Protein AF-0000000066290289 (afdb_homodimer)

Radius of gyration: 21.4 Å; Cα contacts (8 Å, |Δi|>4): 644; chains: 2; bounding box: 48×58×49 Å

Foldseek 3Di:
DFEEEEEEAEFQQLPSVLLVVLCVVVVAAEAELLVVLQVQLCVPPVDDALVSSLVSLVVCCVPPNLQVSLVVRCVVCPPDHAYHYYYDDQAVSNVVSVVVVGHYFYEYGDDDLVNSLVSLCVVPDGRGDPDSVVSVVSRVSSVVSHSVVSRVRGPHYAYDPDDSVRSSVRSNVVSVVRRVVRVVVVVVD/DFEEEEEEAEFQQLPSVLLVVLCVVVVAAEAELLVVLVVQLCVPPVDDALVSSLVSLVVCCVPPNLQVSLVVSCVVCPPDHAYHYYYDDQAVSNVVSVVVVGHYFYEYGDDDLVNSLVSLCVVPDGRGDPDSVVSVVSRVSSVVSHSVVSRVRGPHYAYDPDDSVRSNVRSNVVSVVRRVVRVVVVVVD

Nearest PDB structures (foldseek):
  5ycc-assembly2_B  TM=7.488E-01  e=2.127E-08  Notothenia coriiceps
  5ycf-assembly1_B  TM=7.457E-01  e=5.910E-08  Xiphophorus maculatus
  6zjb-assembly3_C  TM=6.757E-01  e=1.489E-05  Homo sapiens
  4np6-assembly2_C  TM=6.374E-01  e=1.220E-04  Vibrio cholerae O1 biovar El Tor str. N16961
  3ndp-assembly2_B  TM=6.434E-01  e=2.616E-03  Homo sapiens

InterPro domains:
  IPR022970 Nucleoside triphosphate hydrolase-related [MF_01111] (5-179)
  IPR027417 P-loop containing nucleoside triphosphate hydrolase [G3DSA:3.40.50.300] (5-180)
  IPR027417 P-loop containing nucleoside triphosphate hydrolase [SSF52540] (4-180)

Organism: Staphylothermus marinus (strain ATCC 43588 / DSM 3639 / JCM 9404 / F1) (NCBI:txid399550)

pLDDT: mean 95.19, std 5.93, range [57.34, 98.94]

Structure (mmCIF, N/CA/C/O backbone):
data_AF-0000000066290289-model_v1
#
loop_
_entity.id
_entity.type
_entity.pdbx_description
1 polymer 'UPF0200 protein Smar_1234'
#
loop_
_atom_site.group_PDB
_atom_site.id
_atom_site.type_symbol
_atom_site.label_atom_id
_atom_site.label_alt_id
_atom_site.label_comp_id
_atom_site.label_asym_id
_atom_site.label_entity_id
_atom_site.label_seq_id
_atom_site.pdbx_PDB_ins_code
_atom_site.Cartn_x
_atom_site.Cartn_y
_atom_site.Cartn_z
_atom_site.occupancy
_atom_site.B_iso_or_equiv
_atom_site.auth_seq_id
_atom_site.auth_comp_id
_atom_site.auth_asym_id
_atom_site.auth_atom_id
_atom_site.pdbx_PDB_model_num
ATOM 1 N N . MET A 1 1 ? -12.719 -29.75 -5.223 1 77.75 1 MET A N 1
ATOM 2 C CA . MET A 1 1 ? -12.516 -28.469 -4.523 1 77.75 1 MET A CA 1
ATOM 3 C C . MET A 1 1 ? -12.305 -27.344 -5.516 1 77.75 1 MET A C 1
ATOM 5 O O . MET A 1 1 ? -11.617 -27.516 -6.527 1 77.75 1 MET A O 1
ATOM 9 N N . LYS A 1 2 ? -12.93 -26.266 -5.32 1 89.44 2 LYS A N 1
ATOM 10 C CA . LYS A 1 2 ? -12.812 -25.125 -6.223 1 89.44 2 LYS A CA 1
ATOM 11 C C . LYS A 1 2 ? -11.461 -24.438 -6.059 1 89.44 2 LYS A C 1
ATOM 13 O O . LYS A 1 2 ? -10.898 -24.422 -4.961 1 89.44 2 LYS A O 1
ATOM 18 N N . LEU A 1 3 ? -10.953 -23.953 -7.117 1 96.06 3 LEU A N 1
ATOM 19 C CA . LEU A 1 3 ? -9.664 -23.266 -7.098 1 96.06 3 LEU A CA 1
ATOM 20 C C . LEU A 1 3 ? -9.789 -21.922 -6.391 1 96.06 3 LEU A C 1
ATOM 22 O O . LEU A 1 3 ? -10.727 -21.156 -6.645 1 96.06 3 LEU A O 1
ATOM 26 N N . PHE A 1 4 ? -8.852 -21.703 -5.438 1 97.94 4 PHE A N 1
ATOM 27 C CA . PHE A 1 4 ? -8.734 -20.453 -4.715 1 97.94 4 PHE A CA 1
ATOM 28 C C . PHE A 1 4 ? -7.305 -19.922 -4.777 1 97.94 4 PHE A C 1
ATOM 30 O O . PHE A 1 4 ? -6.367 -20.609 -4.371 1 97.94 4 PHE A O 1
ATOM 37 N N . ILE A 1 5 ? -7.16 -18.719 -5.273 1 98.56 5 ILE A N 1
ATOM 38 C CA . ILE A 1 5 ? -5.82 -18.203 -5.527 1 98.56 5 ILE A CA 1
ATOM 39 C C . ILE A 1 5 ? -5.496 -17.094 -4.535 1 98.56 5 ILE A C 1
ATOM 41 O O . ILE A 1 5 ? -6.238 -16.109 -4.418 1 98.56 5 ILE A O 1
ATOM 45 N N . VAL A 1 6 ? -4.406 -17.25 -3.832 1 98.88 6 VAL A N 1
ATOM 46 C CA . VAL A 1 6 ? -3.852 -16.188 -3 1 98.88 6 VAL A CA 1
ATOM 47 C C . VAL A 1 6 ? -2.736 -15.461 -3.754 1 98.88 6 VAL A C 1
ATOM 49 O O . VAL A 1 6 ? -1.667 -16.031 -3.984 1 98.88 6 VAL A O 1
ATOM 52 N N . LEU A 1 7 ? -3 -14.258 -4.121 1 98.94 7 LEU A N 1
ATOM 53 C CA . LEU A 1 7 ? -2.002 -13.43 -4.793 1 98.94 7 LEU A CA 1
ATOM 54 C C . LEU A 1 7 ? -1.138 -12.688 -3.779 1 98.94 7 LEU A C 1
ATOM 56 O O . LEU A 1 7 ? -1.652 -11.914 -2.967 1 98.94 7 LEU A O 1
ATOM 60 N N . VAL A 1 8 ? 0.144 -12.906 -3.855 1 98.88 8 VAL A N 1
ATOM 61 C CA . VAL A 1 8 ? 1.059 -12.273 -2.91 1 98.88 8 VAL A CA 1
ATOM 62 C C . VAL A 1 8 ? 1.689 -11.039 -3.551 1 98.88 8 VAL A C 1
ATOM 64 O O . VAL A 1 8 ? 2.188 -11.102 -4.676 1 98.88 8 VAL A O 1
ATOM 67 N N . ALA A 1 9 ? 1.605 -9.938 -2.883 1 98.81 9 ALA A N 1
ATOM 68 C CA . ALA A 1 9 ? 2.178 -8.672 -3.342 1 98.81 9 ALA A CA 1
ATOM 69 C C . ALA A 1 9 ? 3.066 -8.055 -2.268 1 98.81 9 ALA A C 1
ATOM 71 O O . ALA A 1 9 ? 2.809 -8.211 -1.072 1 98.81 9 ALA A O 1
ATOM 72 N N . GLY A 1 10 ? 4.039 -7.355 -2.625 1 98.75 10 GLY A N 1
ATOM 73 C CA . GLY A 1 10 ? 4.984 -6.656 -1.771 1 98.75 10 GLY A CA 1
ATOM 74 C C . GLY A 1 10 ? 6.184 -6.113 -2.527 1 98.75 10 GLY A C 1
ATOM 75 O O . GLY A 1 10 ? 6.633 -6.719 -3.504 1 98.75 10 GLY A O 1
ATOM 76 N N . MET A 1 11 ? 6.645 -5.023 -2.049 1 98.38 11 MET A N 1
ATOM 77 C CA . MET A 1 11 ? 7.824 -4.43 -2.672 1 98.38 11 MET A CA 1
ATOM 78 C C . MET A 1 11 ? 9.039 -5.336 -2.512 1 98.38 11 MET A C 1
ATOM 80 O O . MET A 1 11 ? 9.086 -6.172 -1.605 1 98.38 11 MET A O 1
ATOM 84 N N . PRO A 1 12 ? 10.047 -5.227 -3.414 1 95.19 12 PRO A N 1
ATOM 85 C CA . PRO A 1 12 ? 11.258 -6.027 -3.254 1 95.19 12 PRO A CA 1
ATOM 86 C C . PRO A 1 12 ? 11.891 -5.867 -1.872 1 95.19 12 PRO A C 1
ATOM 88 O O . PRO A 1 12 ? 12.086 -4.742 -1.404 1 95.19 12 PRO A O 1
ATOM 91 N N . GLY A 1 13 ? 12.172 -6.934 -1.237 1 96.06 13 GLY A N 1
ATOM 92 C CA . GLY A 1 13 ? 12.789 -6.902 0.077 1 96.06 13 GLY A CA 1
ATOM 93 C C . GLY A 1 13 ? 11.781 -6.91 1.213 1 96.06 13 GLY A C 1
ATOM 94 O O . GLY A 1 13 ? 12.164 -6.922 2.385 1 96.06 13 GLY A O 1
ATOM 95 N N . ALA A 1 14 ? 10.461 -6.961 0.902 1 98 14 ALA A N 1
ATOM 96 C CA . ALA A 1 14 ? 9.414 -6.859 1.923 1 98 14 ALA A CA 1
ATOM 97 C C . ALA A 1 14 ? 9.25 -8.18 2.672 1 98 14 ALA A C 1
ATOM 99 O O . ALA A 1 14 ? 8.664 -8.211 3.756 1 98 14 ALA A O 1
ATOM 100 N N . GLY A 1 15 ? 9.711 -9.312 2.119 1 96.94 15 GLY A N 1
ATOM 101 C CA . GLY A 1 15 ? 9.617 -10.594 2.795 1 96.94 15 GLY A CA 1
ATOM 102 C C . GLY A 1 15 ? 8.539 -11.5 2.221 1 96.94 15 GLY A C 1
ATOM 103 O O . GLY A 1 15 ? 7.934 -12.289 2.945 1 96.94 15 GLY A O 1
ATOM 104 N N . LYS A 1 16 ? 8.242 -11.359 0.942 1 96.81 16 LYS A N 1
ATOM 105 C CA . LYS A 1 16 ? 7.262 -12.227 0.289 1 96.81 16 LYS A CA 1
ATOM 106 C C . LYS A 1 16 ? 7.648 -13.695 0.428 1 96.81 16 LYS A C 1
ATOM 108 O O . LYS A 1 16 ? 6.777 -14.57 0.499 1 96.81 16 LYS A O 1
ATOM 113 N N . SER A 1 17 ? 8.938 -13.945 0.446 1 95.12 17 SER A N 1
ATOM 114 C CA . SER A 1 17 ? 9.43 -15.312 0.545 1 95.12 17 SER A CA 1
ATOM 115 C C . SER A 1 17 ? 8.938 -15.992 1.817 1 95.12 17 SER A C 1
ATOM 117 O O . SER A 1 17 ? 8.836 -17.219 1.874 1 95.12 17 SER A O 1
ATOM 119 N N . ILE A 1 18 ? 8.648 -15.234 2.83 1 97.69 18 ILE A N 1
ATOM 120 C CA . ILE A 1 18 ? 8.125 -15.781 4.074 1 97.69 18 ILE A CA 1
ATOM 121 C C . ILE A 1 18 ? 6.75 -16.391 3.83 1 97.69 18 ILE A C 1
ATOM 123 O O . ILE A 1 18 ? 6.418 -17.438 4.398 1 97.69 18 ILE A O 1
ATOM 127 N N . VAL A 1 19 ? 5.941 -15.727 2.988 1 98.44 19 VAL A N 1
ATOM 128 C CA . VAL A 1 19 ? 4.625 -16.234 2.639 1 98.44 19 VAL A CA 1
ATOM 129 C C . VAL A 1 19 ? 4.77 -17.547 1.866 1 98.44 19 VAL A C 1
ATOM 131 O O . VAL A 1 19 ? 4.047 -18.516 2.129 1 98.44 19 VAL A O 1
ATOM 134 N N . SER A 1 20 ? 5.684 -17.562 0.946 1 97.94 20 SER A N 1
ATOM 135 C CA . SER A 1 20 ? 5.93 -18.781 0.174 1 97.94 20 SER A CA 1
ATOM 136 C C . SER A 1 20 ? 6.34 -19.938 1.079 1 97.94 20 SER A C 1
ATOM 138 O O . SER A 1 20 ? 5.898 -21.078 0.886 1 97.94 20 SER A O 1
ATOM 140 N N . LYS A 1 21 ? 7.203 -19.656 1.999 1 98.19 21 LYS A N 1
ATOM 141 C CA . LYS A 1 21 ? 7.629 -20.688 2.943 1 98.19 21 LYS A CA 1
ATOM 142 C C . LYS A 1 21 ? 6.445 -21.219 3.746 1 98.19 21 LYS A C 1
ATOM 144 O O . LYS A 1 21 ? 6.281 -22.422 3.893 1 98.19 21 LYS A O 1
ATOM 149 N N . ALA A 1 22 ? 5.637 -20.328 4.312 1 98.75 22 ALA A N 1
ATOM 150 C CA . ALA A 1 22 ? 4.445 -20.719 5.059 1 98.75 22 ALA A CA 1
ATOM 151 C C . ALA A 1 22 ? 3.523 -21.578 4.199 1 98.75 22 ALA A C 1
ATOM 153 O O . ALA A 1 22 ? 2.979 -22.578 4.68 1 98.75 22 ALA A O 1
ATOM 154 N N . ALA A 1 23 ? 3.375 -21.156 2.949 1 98.75 23 ALA A N 1
ATOM 155 C CA . ALA A 1 23 ? 2.535 -21.906 2.016 1 98.75 23 ALA A CA 1
ATOM 156 C C . ALA A 1 23 ? 3.059 -23.328 1.822 1 98.75 23 ALA A C 1
ATOM 158 O O . ALA A 1 23 ? 2.295 -24.297 1.907 1 98.75 23 ALA A O 1
ATOM 159 N N . ARG A 1 24 ? 4.336 -23.422 1.627 1 98.44 24 ARG A N 1
ATOM 160 C CA . ARG A 1 24 ? 4.949 -24.719 1.41 1 98.44 24 ARG A CA 1
ATOM 161 C C . ARG A 1 24 ? 4.812 -25.594 2.648 1 98.44 24 ARG A C 1
ATOM 163 O O . ARG A 1 24 ? 4.551 -26.797 2.539 1 98.44 24 ARG A O 1
ATOM 170 N N . ASP A 1 25 ? 5.004 -25.016 3.791 1 98.38 25 ASP A N 1
ATOM 171 C CA . ASP A 1 25 ? 4.887 -25.75 5.043 1 98.38 25 ASP A CA 1
ATOM 172 C C . ASP A 1 25 ? 3.467 -26.266 5.25 1 98.38 25 ASP A C 1
ATOM 174 O O . ASP A 1 25 ? 3.258 -27.281 5.926 1 98.38 25 ASP A O 1
ATOM 178 N N . LEU A 1 26 ? 2.467 -25.641 4.664 1 98.06 26 LEU A N 1
ATOM 179 C CA . LEU A 1 26 ? 1.069 -26.047 4.73 1 98.06 26 LEU A CA 1
ATOM 180 C C . LEU A 1 26 ? 0.73 -27.016 3.598 1 98.06 26 LEU A C 1
ATOM 182 O O . LEU A 1 26 ? -0.412 -27.469 3.48 1 98.06 26 LEU A O 1
ATOM 186 N N . GLY A 1 27 ? 1.738 -27.203 2.709 1 97.88 27 GLY A N 1
ATOM 187 C CA . GLY A 1 27 ? 1.547 -28.109 1.59 1 97.88 27 GLY A CA 1
ATOM 188 C C . GLY A 1 27 ? 0.862 -27.469 0.404 1 97.88 27 GLY A C 1
ATOM 189 O O . GLY A 1 27 ? 0.329 -28.156 -0.468 1 97.88 27 GLY A O 1
ATOM 190 N N . LEU A 1 28 ? 0.776 -26.156 0.382 1 98.19 28 LEU A N 1
ATOM 191 C CA . LEU A 1 28 ? 0.12 -25.438 -0.713 1 98.19 28 LEU A CA 1
ATOM 192 C C . LEU A 1 28 ? 1.075 -25.25 -1.886 1 98.19 28 LEU A C 1
ATOM 194 O O . LEU A 1 28 ? 2.246 -24.922 -1.69 1 98.19 28 LEU A O 1
ATOM 198 N N . PRO A 1 29 ? 0.634 -25.469 -3.1 1 98 29 PRO A N 1
ATOM 199 C CA . PRO A 1 29 ? 1.471 -25.141 -4.258 1 98 29 PRO A CA 1
ATOM 200 C C . PRO A 1 29 ? 1.775 -23.641 -4.363 1 98 29 PRO A C 1
ATOM 202 O O . PRO A 1 29 ? 0.909 -22.812 -4.078 1 98 29 PRO A O 1
ATOM 205 N N . VAL A 1 30 ? 3.023 -23.359 -4.742 1 98.44 30 VAL A N 1
ATOM 206 C CA . VAL A 1 30 ? 3.445 -21.969 -4.922 1 98.44 30 VAL A CA 1
ATOM 207 C C . VAL A 1 30 ? 3.947 -21.766 -6.352 1 98.44 30 VAL A C 1
ATOM 209 O O . VAL A 1 30 ? 4.805 -22.516 -6.828 1 98.44 30 VAL A O 1
ATOM 212 N N . TYR A 1 31 ? 3.404 -20.797 -7.02 1 98.19 31 TYR A N 1
ATOM 213 C CA . TYR A 1 31 ? 3.828 -20.391 -8.359 1 98.19 31 TYR A CA 1
ATOM 214 C C . TYR A 1 31 ? 4.426 -18.984 -8.336 1 98.19 31 TYR A C 1
ATOM 216 O O . TYR A 1 31 ? 3.93 -18.109 -7.637 1 98.19 31 TYR A O 1
ATOM 224 N N . ASN A 1 32 ? 5.465 -18.812 -9.047 1 97.5 32 ASN A N 1
ATOM 225 C CA . ASN A 1 32 ? 6.156 -17.531 -9.094 1 97.5 32 ASN A CA 1
ATOM 226 C C . ASN A 1 32 ? 6.02 -16.875 -10.461 1 97.5 32 ASN A C 1
ATOM 228 O O . ASN A 1 32 ? 6.477 -17.422 -11.469 1 97.5 32 ASN A O 1
ATOM 232 N N . MET A 1 33 ? 5.512 -15.703 -10.43 1 97.75 33 MET A N 1
ATOM 233 C CA . MET A 1 33 ? 5.32 -15 -11.695 1 97.75 33 MET A CA 1
ATOM 234 C C . MET A 1 33 ? 6.66 -14.578 -12.289 1 97.75 33 MET A C 1
ATOM 236 O O . MET A 1 33 ? 6.777 -14.414 -13.508 1 97.75 33 MET A O 1
ATOM 240 N N . GLY A 1 34 ? 7.625 -14.477 -11.445 1 95.44 34 GLY A N 1
ATOM 241 C CA . GLY A 1 34 ? 8.977 -14.188 -11.914 1 95.44 34 GLY A CA 1
ATOM 242 C C . GLY A 1 34 ? 9.531 -15.266 -12.828 1 95.44 34 GLY A C 1
ATOM 243 O O . GLY A 1 34 ? 10.453 -15.008 -13.602 1 95.44 34 GLY A O 1
ATOM 244 N N . ASP A 1 35 ? 9.008 -16.438 -12.734 1 95.81 35 ASP A N 1
ATOM 245 C CA . ASP A 1 35 ? 9.469 -17.531 -13.594 1 95.81 35 ASP A CA 1
ATOM 246 C C . ASP A 1 35 ? 9.156 -17.25 -15.062 1 95.81 35 ASP A C 1
ATOM 248 O O . ASP A 1 35 ? 9.938 -17.594 -15.945 1 95.81 35 ASP A O 1
ATOM 252 N N . VAL A 1 36 ? 8.055 -16.609 -15.258 1 96.81 36 VAL A N 1
ATOM 253 C CA . VAL A 1 36 ? 7.691 -16.234 -16.625 1 96.81 36 VAL A CA 1
ATOM 254 C C . VAL A 1 36 ? 8.711 -15.234 -17.172 1 96.81 36 VAL A C 1
ATOM 256 O O . VAL A 1 36 ? 9.188 -15.375 -18.297 1 96.81 36 VAL A O 1
ATOM 259 N N . ILE A 1 37 ? 9.094 -14.273 -16.359 1 96.56 37 ILE A N 1
ATOM 260 C CA . ILE A 1 37 ? 10.055 -13.258 -16.766 1 96.56 37 ILE A CA 1
ATOM 261 C C . ILE A 1 37 ? 11.422 -13.898 -17 1 96.56 37 ILE A C 1
ATOM 263 O O . ILE A 1 37 ? 12.133 -13.539 -17.938 1 96.56 37 ILE A O 1
ATOM 267 N N . ARG A 1 38 ? 11.758 -14.82 -16.141 1 95.88 38 ARG A N 1
ATOM 268 C CA . ARG A 1 38 ? 13.031 -15.516 -16.281 1 95.88 38 ARG A CA 1
ATOM 269 C C . ARG A 1 38 ? 13.086 -16.281 -17.594 1 95.88 38 ARG A C 1
ATOM 271 O O . ARG A 1 38 ? 14.094 -16.25 -18.312 1 95.88 38 ARG A O 1
ATOM 278 N N . MET A 1 39 ? 12.062 -16.953 -17.828 1 96.62 39 MET A N 1
ATOM 279 C CA . MET A 1 39 ? 11.984 -17.719 -19.078 1 96.62 39 MET A CA 1
ATOM 280 C C . MET A 1 39 ? 12.109 -16.812 -20.297 1 96.62 39 MET A C 1
ATOM 282 O O . MET A 1 39 ? 12.875 -17.094 -21.203 1 96.62 39 MET A O 1
ATOM 286 N N . GLU A 1 40 ? 11.375 -15.734 -20.25 1 97 40 GLU A N 1
ATOM 287 C CA . GLU A 1 40 ? 11.422 -14.773 -21.344 1 97 40 GLU A CA 1
ATOM 288 C C . GLU A 1 40 ? 12.805 -14.141 -21.469 1 97 40 GLU A C 1
ATOM 290 O O . GLU A 1 40 ? 13.281 -13.875 -22.562 1 97 40 GLU A O 1
ATOM 295 N N . THR A 1 41 ? 13.398 -13.891 -20.359 1 96.88 41 THR A N 1
ATOM 296 C CA . THR A 1 41 ? 14.727 -13.289 -20.344 1 96.88 41 THR A CA 1
ATOM 297 C C . THR A 1 41 ? 15.75 -14.211 -21 1 96.88 41 THR A C 1
ATOM 299 O O . THR A 1 41 ? 16.578 -13.766 -21.797 1 96.88 41 THR A O 1
ATOM 302 N N . SER A 1 42 ? 15.688 -15.453 -20.578 1 96.88 42 SER A N 1
ATOM 303 C CA . SER A 1 42 ? 16.578 -16.453 -21.172 1 96.88 42 SER A CA 1
ATOM 304 C C . SER A 1 42 ? 16.406 -16.516 -22.688 1 96.88 42 SER A C 1
ATOM 306 O O . SER A 1 42 ? 17.391 -16.594 -23.438 1 96.88 42 SER A O 1
ATOM 308 N N . ARG A 1 43 ? 15.281 -16.438 -23.156 1 95.69 43 ARG A N 1
ATOM 309 C CA . ARG A 1 43 ? 14.969 -16.5 -24.578 1 95.69 43 ARG A CA 1
ATOM 310 C C . ARG A 1 43 ? 15.492 -15.273 -25.312 1 95.69 43 ARG A C 1
ATOM 312 O O . ARG A 1 43 ? 16.062 -15.391 -26.406 1 95.69 43 ARG A O 1
ATOM 319 N N . LEU A 1 44 ? 15.352 -14.133 -24.688 1 94.56 44 LEU A N 1
ATOM 320 C CA . LEU A 1 44 ? 15.641 -12.867 -25.344 1 94.56 44 LEU A CA 1
ATOM 321 C C . LEU A 1 44 ? 17.141 -12.555 -25.281 1 94.56 44 LEU A C 1
ATOM 323 O O . LEU A 1 44 ? 17.703 -12.023 -26.234 1 94.56 44 LEU A O 1
ATOM 327 N N . TYR A 1 45 ? 17.75 -12.875 -24.125 1 94.69 45 TYR A N 1
ATOM 328 C CA . TYR A 1 45 ? 19.109 -12.375 -23.891 1 94.69 45 TYR A CA 1
ATOM 329 C C . TYR A 1 45 ? 20.094 -13.516 -23.688 1 94.69 45 TYR A C 1
ATOM 331 O O . TYR A 1 45 ? 21.297 -13.328 -23.75 1 94.69 45 TYR A O 1
ATOM 339 N N . GLY A 1 46 ? 19.656 -14.672 -23.344 1 94.31 46 GLY A N 1
ATOM 340 C CA . GLY A 1 46 ? 20.5 -15.836 -23.094 1 94.31 46 GLY A CA 1
ATOM 341 C C . GLY A 1 46 ? 21.172 -15.789 -21.734 1 94.31 46 GLY A C 1
ATOM 342 O O . GLY A 1 46 ? 21.812 -16.766 -21.328 1 94.31 46 GLY A O 1
ATOM 343 N N . ILE A 1 47 ? 21.141 -14.633 -21.156 1 93 47 ILE A N 1
ATOM 344 C CA . ILE A 1 47 ? 21.734 -14.461 -19.844 1 93 47 ILE A CA 1
ATOM 345 C C . ILE A 1 47 ? 20.734 -13.805 -18.906 1 93 47 ILE A C 1
ATOM 347 O O . ILE A 1 47 ? 20.031 -12.875 -19.297 1 93 47 ILE A O 1
ATOM 351 N N . ILE A 1 48 ? 20.703 -14.32 -17.688 1 92.44 48 ILE A N 1
ATOM 352 C CA . ILE A 1 48 ? 19.766 -13.805 -16.703 1 92.44 48 ILE A CA 1
ATOM 353 C C . ILE A 1 48 ? 20.516 -12.945 -15.688 1 92.44 48 ILE A C 1
ATOM 355 O O . ILE A 1 48 ? 21.328 -13.461 -14.906 1 92.44 48 ILE A O 1
ATOM 359 N N . THR A 1 49 ? 20.266 -11.672 -15.766 1 88.38 49 THR A N 1
ATOM 360 C CA . THR A 1 49 ? 20.766 -10.695 -14.805 1 88.38 49 THR A CA 1
ATOM 361 C C . THR A 1 49 ? 19.625 -9.789 -14.328 1 88.38 49 THR A C 1
ATOM 363 O O . THR A 1 49 ? 18.562 -9.727 -14.953 1 88.38 49 THR A O 1
ATOM 366 N N . PRO A 1 50 ? 19.797 -9.141 -13.234 1 84.5 50 PRO A N 1
ATOM 367 C CA . PRO A 1 50 ? 18.75 -8.195 -12.812 1 84.5 50 PRO A CA 1
ATOM 368 C C . PRO A 1 50 ? 18.406 -7.18 -13.891 1 84.5 50 PRO A C 1
ATOM 370 O O . PRO A 1 50 ? 17.234 -6.832 -14.062 1 84.5 50 PRO A O 1
ATOM 373 N N . GLU A 1 51 ? 19.406 -6.742 -14.547 1 88.19 51 GLU A N 1
ATOM 374 C CA . GLU A 1 51 ? 19.188 -5.754 -15.602 1 88.19 51 GLU A CA 1
ATOM 375 C C . GLU A 1 51 ? 18.359 -6.336 -16.734 1 88.19 51 GLU A C 1
ATOM 377 O O . GLU A 1 51 ? 17.391 -5.723 -17.188 1 88.19 51 GLU A O 1
ATOM 382 N N . THR A 1 52 ? 18.781 -7.543 -17.172 1 92.75 52 THR A N 1
ATOM 383 C CA . THR A 1 52 ? 18.062 -8.156 -18.281 1 92.75 52 THR A CA 1
ATOM 384 C C . THR A 1 52 ? 16.641 -8.531 -17.844 1 92.75 52 THR A C 1
ATOM 386 O O . THR A 1 52 ? 15.711 -8.477 -18.656 1 92.75 52 THR A O 1
ATOM 389 N N . MET A 1 53 ? 16.453 -8.891 -16.625 1 92.44 53 MET A N 1
ATOM 390 C CA . MET A 1 53 ? 15.125 -9.219 -16.109 1 92.44 53 MET A CA 1
ATOM 391 C C . MET A 1 53 ? 14.219 -7.988 -16.094 1 92.44 53 MET A C 1
ATOM 393 O O . MET A 1 53 ? 13.047 -8.062 -16.469 1 92.44 53 MET A O 1
ATOM 397 N N . ARG A 1 54 ? 14.758 -6.926 -15.633 1 90.5 54 ARG A N 1
ATOM 398 C CA . ARG A 1 54 ? 14 -5.676 -15.602 1 90.5 54 ARG A CA 1
ATOM 399 C C . ARG A 1 54 ? 13.602 -5.246 -17.016 1 90.5 54 ARG A C 1
ATOM 401 O O . ARG A 1 54 ? 12.469 -4.828 -17.234 1 90.5 54 ARG A O 1
ATOM 408 N N . GLU A 1 55 ? 14.516 -5.328 -17.859 1 94.5 55 GLU A N 1
ATOM 409 C CA . GLU A 1 55 ? 14.25 -4.98 -19.25 1 94.5 55 GLU A CA 1
ATOM 410 C C . GLU A 1 55 ? 13.172 -5.875 -19.844 1 94.5 55 GLU A C 1
ATOM 412 O O . GLU A 1 55 ? 12.281 -5.398 -20.547 1 94.5 55 GLU A O 1
ATOM 417 N N . THR A 1 56 ? 13.352 -7.125 -19.578 1 96.94 56 THR A N 1
ATOM 418 C CA . THR A 1 56 ? 12.367 -8.086 -20.078 1 96.94 56 THR A CA 1
ATOM 419 C C . THR A 1 56 ? 10.984 -7.777 -19.531 1 96.94 56 THR A C 1
ATOM 421 O O . THR A 1 56 ? 9.992 -7.793 -20.266 1 96.94 56 THR A O 1
ATOM 424 N N . SER A 1 57 ? 10.938 -7.492 -18.234 1 96.25 57 SER A N 1
ATOM 425 C CA . SER A 1 57 ? 9.664 -7.184 -17.578 1 96.25 57 SER A CA 1
ATOM 426 C C . SER A 1 57 ? 8.953 -6.031 -18.281 1 96.25 57 SER A C 1
ATOM 428 O O . SER A 1 57 ? 7.75 -6.105 -18.547 1 96.25 57 SER A O 1
ATOM 430 N N . ARG A 1 58 ? 9.656 -5.023 -18.594 1 95.62 58 ARG A N 1
ATOM 431 C CA . ARG A 1 58 ? 9.094 -3.863 -19.281 1 95.62 58 ARG A CA 1
ATOM 432 C C . ARG A 1 58 ? 8.711 -4.211 -20.719 1 95.62 58 ARG A C 1
ATOM 434 O O . ARG A 1 58 ? 7.629 -3.848 -21.172 1 95.62 58 ARG A O 1
ATOM 441 N N . ARG A 1 59 ? 9.531 -4.953 -21.312 1 96.56 59 ARG A N 1
ATOM 442 C CA . ARG A 1 59 ? 9.375 -5.258 -22.734 1 96.56 59 ARG A CA 1
ATOM 443 C C . ARG A 1 59 ? 8.141 -6.133 -22.969 1 96.56 59 ARG A C 1
ATOM 445 O O . ARG A 1 59 ? 7.336 -5.848 -23.859 1 96.56 59 ARG A O 1
ATOM 452 N N . VAL A 1 60 ? 8.008 -7.137 -22.234 1 97.19 60 VAL A N 1
ATOM 453 C CA . VAL A 1 60 ? 6.922 -8.07 -22.484 1 97.19 60 VAL A CA 1
ATOM 454 C C . VAL A 1 60 ? 5.582 -7.391 -22.203 1 97.19 60 VAL A C 1
ATOM 456 O O . VAL A 1 60 ? 4.594 -7.648 -22.906 1 97.19 60 VAL A O 1
ATOM 459 N N . ARG A 1 61 ? 5.527 -6.535 -21.203 1 96 61 ARG A N 1
ATOM 460 C CA . ARG A 1 61 ? 4.297 -5.809 -20.922 1 96 61 ARG A CA 1
ATOM 461 C C . ARG A 1 61 ? 3.979 -4.805 -22.016 1 96 61 ARG A C 1
ATOM 463 O O . ARG A 1 61 ? 2.812 -4.598 -22.359 1 96 61 ARG A O 1
ATOM 470 N N . LYS A 1 62 ? 5.008 -4.184 -22.547 1 96.31 62 LYS A N 1
ATOM 471 C CA . LYS A 1 62 ? 4.836 -3.236 -23.656 1 96.31 62 LYS A CA 1
ATOM 472 C C . LYS A 1 62 ? 4.375 -3.945 -24.922 1 96.31 62 LYS A C 1
ATOM 474 O O . LYS A 1 62 ? 3.471 -3.467 -25.609 1 96.31 62 LYS A O 1
ATOM 479 N N . LEU A 1 63 ? 4.914 -5.113 -25.203 1 96.94 63 LEU A N 1
ATOM 480 C CA . LEU A 1 63 ? 4.684 -5.809 -26.469 1 96.94 63 LEU A CA 1
ATOM 481 C C . LEU A 1 63 ? 3.402 -6.633 -26.406 1 96.94 63 LEU A C 1
ATOM 483 O O . LEU A 1 63 ? 2.668 -6.715 -27.391 1 96.94 63 LEU A O 1
ATOM 487 N N . TYR A 1 64 ? 3.199 -7.254 -25.266 1 97.56 64 TYR A N 1
ATOM 488 C CA . TYR A 1 64 ? 2.156 -8.273 -25.234 1 97.56 64 TYR A CA 1
ATOM 489 C C . TYR A 1 64 ? 1.024 -7.871 -24.297 1 97.56 64 TYR A C 1
ATOM 491 O O . TYR A 1 64 ? 0.007 -8.562 -24.203 1 97.56 64 TYR A O 1
ATOM 499 N N . GLY A 1 65 ? 1.16 -6.77 -23.609 1 97.44 65 GLY A N 1
ATOM 500 C CA . GLY A 1 65 ? 0.145 -6.289 -22.688 1 97.44 65 GLY A CA 1
ATOM 501 C C . GLY A 1 65 ? 0.54 -6.445 -21.234 1 97.44 65 GLY A C 1
ATOM 502 O O . GLY A 1 65 ? 1.324 -7.332 -20.875 1 97.44 65 GLY A O 1
ATOM 503 N N . GLU A 1 66 ? -0.047 -5.609 -20.391 1 97.12 66 GLU A N 1
ATOM 504 C CA . GLU A 1 66 ? 0.261 -5.586 -18.969 1 97.12 66 GLU A CA 1
ATOM 505 C C . GLU A 1 66 ? -0.16 -6.891 -18.297 1 97.12 66 GLU A C 1
ATOM 507 O O . GLU A 1 66 ? 0.309 -7.207 -17.203 1 97.12 66 GLU A O 1
ATOM 512 N N . ASP A 1 67 ? -1.023 -7.617 -18.969 1 97.81 67 ASP A N 1
ATOM 513 C CA . ASP A 1 67 ? -1.568 -8.828 -18.359 1 97.81 67 ASP A CA 1
ATOM 514 C C . ASP A 1 67 ? -0.808 -10.07 -18.812 1 97.81 67 ASP A C 1
ATOM 516 O O . ASP A 1 67 ? -1.154 -11.188 -18.438 1 97.81 67 ASP A O 1
ATOM 520 N N . TYR A 1 68 ? 0.198 -9.906 -19.594 1 98.31 68 TYR A N 1
ATOM 521 C CA . TYR A 1 68 ? 0.897 -11.008 -20.234 1 98.31 68 TYR A CA 1
ATOM 522 C C . TYR A 1 68 ? 1.42 -12 -19.203 1 98.31 68 TYR A C 1
ATOM 524 O O . TYR A 1 68 ? 1.193 -13.211 -19.328 1 98.31 68 TYR A O 1
ATOM 532 N N . VAL A 1 69 ? 2.088 -11.516 -18.219 1 98.5 69 VAL A N 1
ATOM 533 C CA . VAL A 1 69 ? 2.725 -12.391 -17.234 1 98.5 69 VAL A CA 1
ATOM 534 C C . VAL A 1 69 ? 1.658 -13.18 -16.484 1 98.5 69 VAL A C 1
ATOM 536 O O . VAL A 1 69 ? 1.833 -14.375 -16.219 1 98.5 69 VAL A O 1
ATOM 539 N N . ALA A 1 70 ? 0.573 -12.539 -16.125 1 98.62 70 ALA A N 1
ATOM 540 C CA . ALA A 1 70 ? -0.529 -13.203 -15.438 1 98.62 70 ALA A CA 1
ATOM 541 C C . ALA A 1 70 ? -1.134 -14.305 -16.297 1 98.62 70 ALA A C 1
ATOM 543 O O . ALA A 1 70 ? -1.385 -15.414 -15.828 1 98.62 70 ALA A O 1
ATOM 544 N N . ARG A 1 71 ? -1.335 -14.039 -17.578 1 98.12 71 ARG A N 1
ATOM 545 C CA . ARG A 1 71 ? -1.9 -15.023 -18.484 1 98.12 71 ARG A CA 1
ATOM 546 C C . ARG A 1 71 ? -0.998 -16.25 -18.594 1 98.12 71 ARG A C 1
ATOM 548 O O . ARG A 1 71 ? -1.477 -17.391 -18.562 1 98.12 71 ARG A O 1
ATOM 555 N N . LYS A 1 72 ? 0.238 -15.961 -18.75 1 98.06 72 LYS A N 1
ATOM 556 C CA . LYS A 1 72 ? 1.19 -17.062 -18.844 1 98.06 72 LYS A CA 1
ATOM 557 C C . LYS A 1 72 ? 1.225 -17.875 -17.562 1 98.06 72 LYS A C 1
ATOM 559 O O . LYS A 1 72 ? 1.396 -19.094 -17.594 1 98.06 72 LYS A O 1
ATOM 564 N N . THR A 1 73 ? 1.114 -17.219 -16.406 1 98.19 73 THR A N 1
ATOM 565 C CA . THR A 1 73 ? 1.077 -17.922 -15.133 1 98.19 73 THR A CA 1
ATOM 566 C C . THR A 1 73 ? -0.177 -18.781 -15.023 1 98.19 73 THR A C 1
ATOM 568 O O . THR A 1 73 ? -0.119 -19.906 -14.523 1 98.19 73 THR A O 1
ATOM 571 N N . ILE A 1 74 ? -1.286 -18.297 -15.469 1 97.75 74 ILE A N 1
ATOM 572 C CA . ILE A 1 74 ? -2.541 -19.031 -15.445 1 97.75 74 ILE A CA 1
ATOM 573 C C . ILE A 1 74 ? -2.395 -20.328 -16.234 1 97.75 74 ILE A C 1
ATOM 575 O O . ILE A 1 74 ? -2.93 -21.375 -15.852 1 97.75 74 ILE A O 1
ATOM 579 N N . GLU A 1 75 ? -1.667 -20.266 -17.328 1 96.94 75 GLU A N 1
ATOM 580 C CA . GLU A 1 75 ? -1.422 -21.453 -18.125 1 96.94 75 GLU A CA 1
ATOM 581 C C . GLU A 1 75 ? -0.729 -22.531 -17.297 1 96.94 75 GLU A C 1
ATOM 583 O O . GLU A 1 75 ? -0.927 -23.734 -17.547 1 96.94 75 GLU A O 1
ATOM 588 N N . GLN A 1 76 ? 0.052 -22.125 -16.359 1 95.38 76 GLN A N 1
ATOM 589 C CA . GLN A 1 76 ? 0.803 -23.062 -15.539 1 95.38 76 GLN A CA 1
ATOM 590 C C . GLN A 1 76 ? -0.078 -23.656 -14.445 1 95.38 76 GLN A C 1
ATOM 592 O O . GLN A 1 76 ? 0.237 -24.703 -13.891 1 95.38 76 GLN A O 1
ATOM 597 N N . ILE A 1 77 ? -1.116 -22.969 -14.078 1 95.44 77 ILE A N 1
ATOM 598 C CA . ILE A 1 77 ? -1.899 -23.438 -12.938 1 95.44 77 ILE A CA 1
ATOM 599 C C . ILE A 1 77 ? -3.221 -24.031 -13.422 1 95.44 77 ILE A C 1
ATOM 601 O O . ILE A 1 77 ? -4.129 -24.281 -12.625 1 95.44 77 ILE A O 1
ATOM 605 N N . LYS A 1 78 ? -3.133 -24.281 -14.68 1 86.12 78 LYS A N 1
ATOM 606 C CA . LYS A 1 78 ? -4.324 -24.844 -15.305 1 86.12 78 LYS A CA 1
ATOM 607 C C . LYS A 1 78 ? -4.664 -26.203 -14.719 1 86.12 78 LYS A C 1
ATOM 609 O O . LYS A 1 78 ? -3.77 -27.031 -14.477 1 86.12 78 LYS A O 1
ATOM 614 N N . GLU A 1 79 ? -5.676 -26.484 -13.977 1 87.5 79 GLU A N 1
ATOM 615 C CA . GLU A 1 79 ? -6.234 -27.75 -13.516 1 87.5 79 GLU A CA 1
ATOM 616 C C . GLU A 1 79 ? -6.043 -27.922 -12.008 1 87.5 79 GLU A C 1
ATOM 618 O O . GLU A 1 79 ? -6.426 -28.953 -11.438 1 87.5 79 GLU A O 1
ATOM 623 N N . LYS A 1 80 ? -5.316 -26.953 -11.586 1 91.56 80 LYS A N 1
ATOM 624 C CA . LYS A 1 80 ? -5.148 -27.047 -10.141 1 91.56 80 LYS A CA 1
ATOM 625 C C . LYS A 1 80 ? -6.473 -26.812 -9.414 1 91.56 80 LYS A C 1
ATOM 627 O O . LYS A 1 80 ? -7.398 -26.234 -9.977 1 91.56 80 LYS A O 1
ATOM 632 N N . ARG A 1 81 ? -6.488 -27.422 -8.305 1 92.81 81 ARG A N 1
ATOM 633 C CA . ARG A 1 81 ? -7.645 -27.281 -7.426 1 92.81 81 ARG A CA 1
ATOM 634 C C . ARG A 1 81 ? -7.207 -26.938 -6.004 1 92.81 81 ARG A C 1
ATOM 636 O O . A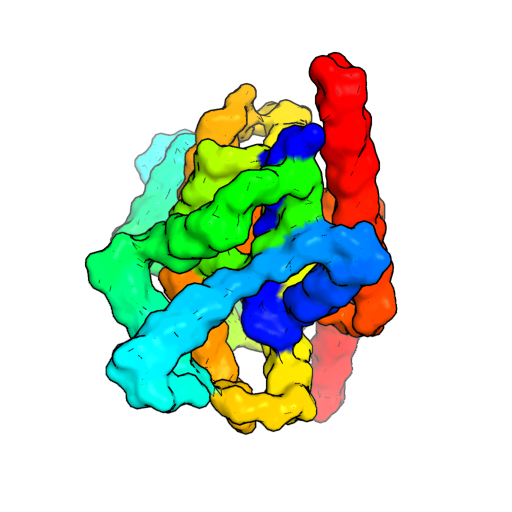RG A 1 81 ? -6.027 -27.062 -5.664 1 92.81 81 ARG A O 1
ATOM 643 N N . GLY A 1 82 ? -8.18 -26.422 -5.242 1 95.38 82 GLY A N 1
ATOM 644 C CA . GLY A 1 82 ? -7.852 -26.047 -3.877 1 95.38 82 GLY A CA 1
ATOM 645 C C . GLY A 1 82 ? -7.18 -24.688 -3.779 1 95.38 82 GLY A C 1
ATOM 646 O O . GLY A 1 82 ? -7.312 -23.859 -4.68 1 95.38 82 GLY A O 1
ATOM 647 N N . VAL A 1 83 ? -6.527 -24.469 -2.662 1 97.88 83 VAL A N 1
ATOM 648 C CA . VAL A 1 83 ? -5.875 -23.188 -2.42 1 97.88 83 VAL A CA 1
ATOM 649 C C . VAL A 1 83 ? -4.457 -23.219 -2.984 1 97.88 83 VAL A C 1
ATOM 651 O O . VAL A 1 83 ? -3.686 -24.125 -2.699 1 97.88 83 VAL A O 1
ATOM 654 N N . ILE A 1 84 ? -4.117 -22.25 -3.799 1 98.38 84 ILE A N 1
ATOM 655 C CA . ILE A 1 84 ? -2.754 -22.109 -4.293 1 98.38 84 ILE A CA 1
ATOM 656 C C . ILE A 1 84 ? -2.26 -20.688 -4.027 1 98.38 84 ILE A C 1
ATOM 658 O O . ILE A 1 84 ? -3.057 -19.781 -3.777 1 98.38 84 ILE A O 1
ATOM 662 N N . VAL A 1 85 ? -0.953 -20.547 -4.059 1 98.75 85 VAL A N 1
ATOM 663 C CA . VAL A 1 85 ? -0.325 -19.25 -3.852 1 98.75 85 VAL A CA 1
ATOM 664 C C . VAL A 1 85 ? 0.41 -18.812 -5.121 1 98.75 85 VAL A C 1
ATOM 666 O O . VAL A 1 85 ? 1.138 -19.609 -5.719 1 98.75 85 VAL A O 1
ATOM 669 N N . VAL A 1 86 ? 0.179 -17.641 -5.598 1 98.75 86 VAL A N 1
ATOM 670 C CA . VAL A 1 86 ? 0.895 -17.031 -6.719 1 98.75 86 VAL A CA 1
ATOM 671 C C . VAL A 1 86 ? 1.666 -15.805 -6.242 1 98.75 86 VAL A C 1
ATOM 673 O O . VAL A 1 86 ? 1.065 -14.812 -5.836 1 98.75 86 VAL A O 1
ATOM 676 N N . ASP A 1 87 ? 2.949 -15.875 -6.352 1 98.19 87 ASP A N 1
ATOM 677 C CA . ASP A 1 87 ? 3.838 -14.828 -5.863 1 98.19 87 ASP A CA 1
ATOM 678 C C . ASP A 1 87 ? 4.262 -13.898 -6.992 1 98.19 87 ASP A C 1
ATOM 680 O O . ASP A 1 87 ? 4.742 -14.344 -8.031 1 98.19 87 ASP A O 1
ATOM 684 N N . GLY A 1 88 ? 4.035 -12.586 -6.691 1 97.38 88 GLY A N 1
ATOM 685 C CA . GLY A 1 88 ? 4.711 -11.664 -7.586 1 97.38 88 GLY A CA 1
ATOM 686 C C . GLY A 1 88 ? 3.754 -10.836 -8.422 1 97.38 88 GLY A C 1
ATOM 687 O O . GLY A 1 88 ? 4.133 -10.305 -9.469 1 97.38 88 GLY A O 1
ATOM 688 N N . VAL A 1 89 ? 2.525 -10.695 -8.109 1 98.38 89 VAL A N 1
ATOM 689 C CA . VAL A 1 89 ? 1.6 -9.828 -8.828 1 98.38 89 VAL A CA 1
ATOM 690 C C . VAL A 1 89 ? 2.074 -8.383 -8.742 1 98.38 89 VAL A C 1
ATOM 692 O O . VAL A 1 89 ? 2.582 -7.949 -7.711 1 98.38 89 VAL A O 1
ATOM 695 N N . ARG A 1 90 ? 1.884 -7.645 -9.898 1 97.75 90 ARG A N 1
ATOM 696 C CA . ARG A 1 90 ? 2.529 -6.336 -9.93 1 97.75 90 ARG A CA 1
ATOM 697 C C . ARG A 1 90 ? 1.527 -5.238 -10.281 1 97.75 90 ARG A C 1
ATOM 699 O O . ARG A 1 90 ? 1.854 -4.051 -10.227 1 97.75 90 ARG A O 1
ATOM 706 N N . SER A 1 91 ? 0.277 -5.613 -10.68 1 98.31 91 SER A N 1
ATOM 707 C CA . SER A 1 91 ? -0.673 -4.586 -11.094 1 98.31 91 SER A CA 1
ATOM 708 C C . SER A 1 91 ? -2.111 -5.055 -10.898 1 98.31 91 SER A C 1
ATOM 710 O O . SER A 1 91 ? -2.371 -6.254 -10.797 1 98.31 91 SER A O 1
ATOM 712 N N . LEU A 1 92 ? -3.008 -4.094 -10.898 1 98.44 92 LEU A N 1
ATOM 713 C CA . LEU A 1 92 ? -4.426 -4.43 -10.805 1 98.44 92 LEU A CA 1
ATOM 714 C C . LEU A 1 92 ? -4.906 -5.117 -12.078 1 98.44 92 LEU A C 1
ATOM 716 O O . LEU A 1 92 ? -5.832 -5.934 -12.031 1 98.44 92 LEU A O 1
ATOM 720 N N . VAL A 1 93 ? -4.293 -4.809 -13.172 1 98.38 93 VAL A N 1
ATOM 721 C CA . VAL A 1 93 ? -4.613 -5.492 -14.422 1 98.38 93 VAL A CA 1
ATOM 722 C C . VAL A 1 93 ? -4.355 -6.988 -14.266 1 98.38 93 VAL A C 1
ATOM 724 O O . VAL A 1 93 ? -5.184 -7.812 -14.672 1 98.38 93 VAL A O 1
ATOM 727 N N . GLU A 1 94 ? -3.248 -7.32 -13.68 1 98.69 94 GLU A N 1
ATOM 728 C CA . GLU A 1 94 ? -2.918 -8.719 -13.438 1 98.69 94 GLU A CA 1
ATOM 729 C C . GLU A 1 94 ? -3.887 -9.352 -12.438 1 98.69 94 GLU A C 1
ATOM 731 O O . GLU A 1 94 ? -4.312 -10.492 -12.617 1 98.69 94 GLU A O 1
ATOM 736 N N . VAL A 1 95 ? -4.195 -8.648 -11.375 1 98.81 95 VAL A N 1
ATOM 737 C CA . VAL A 1 95 ? -5.137 -9.133 -10.367 1 98.81 95 VAL A CA 1
ATOM 738 C C . VAL A 1 95 ? -6.461 -9.5 -11.039 1 98.81 95 VAL A C 1
ATOM 740 O O . VAL A 1 95 ? -7.043 -10.547 -10.742 1 98.81 95 VAL A O 1
ATOM 743 N N . GLU A 1 96 ? -6.879 -8.641 -11.922 1 98.56 96 GLU A N 1
ATOM 744 C CA . GLU A 1 96 ? -8.156 -8.852 -12.586 1 98.56 96 GLU A CA 1
ATOM 745 C C . GLU A 1 96 ? -8.133 -10.125 -13.438 1 98.56 96 GLU A C 1
ATOM 747 O O . GLU A 1 96 ? -9.133 -10.836 -13.523 1 98.56 96 GLU A O 1
ATOM 752 N N . VAL A 1 97 ? -7.059 -10.422 -14.07 1 98.5 97 VAL A N 1
ATOM 753 C CA . VAL A 1 97 ? -6.91 -11.641 -14.852 1 98.5 97 VAL A CA 1
ATOM 754 C C . VAL A 1 97 ? -7.152 -12.859 -13.961 1 98.5 97 VAL A C 1
ATOM 756 O O . VAL A 1 97 ? -7.887 -13.773 -14.328 1 98.5 97 VAL A O 1
ATOM 759 N N . PHE A 1 98 ? -6.559 -12.828 -12.789 1 98.69 98 PHE A N 1
ATOM 760 C CA . PHE A 1 98 ? -6.703 -13.945 -11.859 1 98.69 98 PHE A CA 1
ATOM 761 C C . PHE A 1 98 ? -8.125 -14.016 -11.312 1 98.69 98 PHE A C 1
ATOM 763 O O . PHE A 1 98 ? -8.68 -15.109 -11.164 1 98.69 98 PHE A O 1
ATOM 770 N N . LYS A 1 99 ? -8.734 -12.891 -11.023 1 98.44 99 LYS A N 1
ATOM 771 C CA . LYS A 1 99 ? -10.094 -12.828 -10.484 1 98.44 99 LYS A CA 1
ATOM 772 C C . LYS A 1 99 ? -11.102 -13.414 -11.477 1 98.44 99 LYS A C 1
ATOM 774 O O . LYS A 1 99 ? -12.102 -14.016 -11.07 1 98.44 99 LYS A O 1
ATOM 779 N N . LYS A 1 100 ? -10.836 -13.156 -12.742 1 97.56 100 LYS A N 1
ATOM 780 C CA . LYS A 1 100 ? -11.703 -13.695 -13.773 1 97.56 100 LYS A CA 1
ATOM 781 C C . LYS A 1 100 ? -11.562 -15.211 -13.875 1 97.56 100 LYS A C 1
ATOM 783 O O . LYS A 1 100 ? -12.469 -15.898 -14.359 1 97.56 100 LYS A O 1
ATOM 788 N N . TYR A 1 101 ? -10.477 -15.711 -13.406 1 97.38 101 TYR A N 1
ATOM 789 C CA . TYR A 1 101 ? -10.156 -17.125 -13.57 1 97.38 101 TYR A CA 1
ATOM 790 C C . TYR A 1 101 ? -10.625 -17.938 -12.375 1 97.38 101 TYR A C 1
ATOM 792 O O . TYR A 1 101 ? -11.094 -19.062 -12.523 1 97.38 101 TYR A O 1
ATOM 800 N N . ALA A 1 102 ? -10.516 -17.375 -11.18 1 97.31 102 ALA A N 1
ATOM 801 C CA . ALA A 1 102 ? -10.883 -18.078 -9.945 1 97.31 102 ALA A CA 1
ATOM 802 C C . ALA A 1 102 ? -11.133 -17.094 -8.812 1 97.31 102 ALA A C 1
ATOM 804 O O . ALA A 1 102 ? -10.852 -15.906 -8.938 1 97.31 102 ALA A O 1
ATOM 805 N N . GLU A 1 103 ? -11.781 -17.578 -7.738 1 97.19 103 GLU A N 1
ATOM 806 C CA . GLU A 1 103 ? -11.82 -16.781 -6.52 1 97.19 103 GLU A CA 1
ATOM 807 C C . GLU A 1 103 ? -10.422 -16.422 -6.039 1 97.19 103 GLU A C 1
ATOM 809 O O . GLU A 1 103 ? -9.531 -17.281 -6.008 1 97.19 103 GLU A O 1
ATOM 814 N N . THR A 1 104 ? -10.234 -15.141 -5.738 1 98.44 104 THR A N 1
ATOM 815 C CA . THR A 1 104 ? -8.883 -14.633 -5.508 1 98.44 104 THR A CA 1
ATOM 816 C C . THR A 1 104 ? -8.867 -13.656 -4.336 1 98.44 104 THR A C 1
ATOM 818 O O . THR A 1 104 ? -9.805 -12.875 -4.16 1 98.44 104 THR A O 1
ATOM 821 N N . VAL A 1 105 ? -7.836 -13.711 -3.51 1 98.75 105 VAL A N 1
ATOM 822 C CA . VAL A 1 105 ? -7.574 -12.672 -2.521 1 98.75 105 VAL A CA 1
ATOM 823 C C . VAL A 1 105 ? -6.137 -12.172 -2.666 1 98.75 105 VAL A C 1
ATOM 825 O O . VAL A 1 105 ? -5.281 -12.867 -3.215 1 98.75 105 VAL A O 1
ATOM 828 N N . ILE A 1 106 ? -5.906 -10.977 -2.236 1 98.94 106 ILE A N 1
ATOM 829 C CA . ILE A 1 106 ? -4.57 -10.391 -2.223 1 98.94 106 ILE A CA 1
ATOM 830 C C . ILE A 1 106 ? -4.008 -10.43 -0.804 1 98.94 106 ILE A C 1
ATOM 832 O O . ILE A 1 106 ? -4.648 -9.961 0.139 1 98.94 106 ILE A O 1
ATOM 836 N N . LEU A 1 107 ? -2.9 -11.016 -0.624 1 98.94 107 LEU A N 1
ATOM 837 C CA . LEU A 1 107 ? -2.105 -10.977 0.599 1 98.94 107 LEU A CA 1
ATOM 838 C C . LEU A 1 107 ? -0.84 -10.148 0.398 1 98.94 107 LEU A C 1
ATOM 840 O O . LEU A 1 107 ? 0.079 -10.57 -0.305 1 98.94 107 LEU A O 1
ATOM 844 N N . ALA A 1 108 ? -0.778 -9 1.03 1 98.94 108 ALA A N 1
ATOM 845 C CA . ALA A 1 108 ? 0.373 -8.117 0.862 1 98.94 108 ALA A CA 1
ATOM 846 C C . ALA A 1 108 ? 1.314 -8.203 2.059 1 98.94 108 ALA A C 1
ATOM 848 O O . ALA A 1 108 ? 0.873 -8.43 3.189 1 98.94 108 ALA A O 1
ATOM 849 N N . VAL A 1 109 ? 2.588 -8.078 1.818 1 98.88 109 VAL A N 1
ATOM 850 C CA . VAL A 1 109 ? 3.623 -7.949 2.84 1 98.88 109 VAL A CA 1
ATOM 851 C C . VAL A 1 109 ? 4.285 -6.578 2.734 1 98.88 109 VAL A C 1
ATOM 853 O O . VAL A 1 109 ? 4.691 -6.156 1.648 1 98.88 109 VAL A O 1
ATOM 856 N N . HIS A 1 110 ? 4.348 -5.902 3.828 1 98.88 110 HIS A N 1
ATOM 857 C CA . HIS A 1 110 ? 4.93 -4.566 3.836 1 98.88 110 HIS A CA 1
ATOM 858 C C . HIS A 1 110 ? 6.16 -4.508 4.734 1 98.88 110 HIS A C 1
ATOM 860 O O . HIS A 1 110 ? 6.164 -5.074 5.828 1 98.88 110 HIS A O 1
ATOM 866 N N . ALA A 1 111 ? 7.141 -3.883 4.293 1 98.75 111 ALA A N 1
ATOM 867 C CA . ALA A 1 111 ? 8.281 -3.383 5.051 1 98.75 111 ALA A CA 1
ATOM 868 C C . ALA A 1 111 ? 8.719 -2.01 4.547 1 98.75 111 ALA A C 1
ATOM 870 O O . ALA A 1 111 ? 8.602 -1.714 3.355 1 98.75 111 ALA A O 1
ATOM 871 N N . SER A 1 112 ? 9.25 -1.199 5.441 1 98.81 112 SER A N 1
ATOM 872 C CA . SER A 1 112 ? 9.664 0.151 5.07 1 98.81 112 SER A CA 1
ATOM 873 C C . SER A 1 112 ? 10.828 0.123 4.086 1 98.81 112 SER A C 1
ATOM 875 O O . SER A 1 112 ? 11.562 -0.865 4.016 1 98.81 112 SER A O 1
ATOM 877 N N . PRO A 1 113 ? 11.016 1.235 3.348 1 98.69 113 PRO A N 1
ATOM 878 C CA . PRO A 1 113 ? 12.172 1.303 2.451 1 98.69 113 PRO A CA 1
ATOM 879 C C . PRO A 1 113 ? 13.5 1.078 3.18 1 98.69 113 PRO A C 1
ATOM 881 O O . PRO A 1 113 ? 14.367 0.364 2.676 1 98.69 113 PRO A O 1
ATOM 884 N N . LYS A 1 114 ? 13.648 1.622 4.336 1 98.12 114 LYS A N 1
ATOM 885 C CA . LYS A 1 114 ? 14.883 1.451 5.094 1 98.12 114 LYS A CA 1
ATOM 886 C C . LYS A 1 114 ? 15.117 -0.016 5.445 1 98.12 114 LYS A C 1
ATOM 888 O O . LYS A 1 114 ? 16.203 -0.545 5.234 1 98.12 114 LYS A O 1
ATOM 893 N N . THR A 1 115 ? 14.07 -0.624 5.941 1 98.19 115 THR A N 1
ATOM 894 C CA . THR A 1 115 ? 14.164 -2.033 6.305 1 98.19 115 THR A CA 1
ATOM 895 C C . THR A 1 115 ? 14.469 -2.889 5.078 1 98.19 115 THR A C 1
ATOM 897 O O . THR A 1 115 ? 15.344 -3.754 5.125 1 98.19 115 THR A O 1
ATOM 900 N N . ARG A 1 116 ? 13.812 -2.629 4 1 97.94 116 ARG A N 1
ATOM 901 C CA . ARG A 1 116 ? 14 -3.402 2.779 1 97.94 116 ARG A CA 1
ATOM 902 C C . ARG A 1 116 ? 15.414 -3.238 2.236 1 97.94 116 ARG A C 1
ATOM 904 O O . ARG A 1 116 ? 16.047 -4.215 1.819 1 97.94 116 ARG A O 1
ATOM 911 N N . PHE A 1 117 ? 15.891 -2.029 2.303 1 97.69 117 PHE A N 1
ATOM 912 C CA . PHE A 1 117 ? 17.234 -1.753 1.81 1 97.69 117 PHE A CA 1
ATOM 913 C C . PHE A 1 117 ? 18.266 -2.537 2.602 1 97.69 117 PHE A C 1
ATOM 915 O O . PHE A 1 117 ? 19.172 -3.146 2.021 1 97.69 117 PHE A O 1
ATOM 922 N N . GLU A 1 118 ? 18.141 -2.529 3.883 1 96.31 118 GLU A N 1
ATOM 923 C CA . GLU A 1 118 ? 19.062 -3.264 4.746 1 96.31 118 GLU A CA 1
ATOM 924 C C . GLU A 1 118 ? 19.016 -4.762 4.449 1 96.31 118 GLU A C 1
ATOM 926 O O . GLU A 1 118 ? 20.062 -5.418 4.41 1 96.31 118 GLU A O 1
ATOM 931 N N . ARG A 1 119 ? 17.891 -5.281 4.215 1 95.06 119 ARG A N 1
ATOM 932 C CA . ARG A 1 119 ? 17.719 -6.699 3.92 1 95.06 119 ARG A CA 1
ATOM 933 C C . ARG A 1 119 ? 18.375 -7.062 2.588 1 95.06 119 ARG A C 1
ATOM 935 O O . ARG A 1 119 ? 19.047 -8.086 2.482 1 95.06 119 ARG A O 1
ATOM 942 N N . ILE A 1 120 ? 18.109 -6.223 1.613 1 93.38 120 ILE A N 1
ATOM 943 C CA . ILE A 1 120 ? 18.641 -6.473 0.275 1 93.38 120 ILE A CA 1
ATOM 944 C C . ILE A 1 120 ? 20.156 -6.418 0.301 1 93.38 120 ILE A C 1
ATOM 946 O O . ILE A 1 120 ? 20.828 -7.25 -0.32 1 93.38 120 ILE A O 1
ATOM 950 N N . ARG A 1 121 ? 20.688 -5.477 1.028 1 91.62 121 ARG A N 1
ATOM 951 C CA . ARG A 1 121 ? 22.125 -5.344 1.155 1 91.62 121 ARG A CA 1
ATOM 952 C C . ARG A 1 121 ? 22.734 -6.559 1.846 1 91.62 121 ARG A C 1
ATOM 954 O O . ARG A 1 121 ? 23.797 -7.043 1.445 1 91.62 121 ARG A O 1
ATOM 961 N N . LYS A 1 122 ? 22.078 -7.059 2.828 1 90.19 122 LYS A N 1
ATOM 962 C CA . LYS A 1 122 ? 22.578 -8.195 3.598 1 90.19 122 LYS A CA 1
ATOM 963 C C . LYS A 1 122 ? 22.516 -9.484 2.779 1 90.19 122 LYS A C 1
ATOM 965 O O . LYS A 1 122 ? 23.391 -10.336 2.879 1 90.19 122 LYS A O 1
ATOM 970 N N . ARG A 1 123 ? 21.453 -9.625 2.047 1 84.69 123 ARG A N 1
ATOM 971 C CA . ARG A 1 123 ? 21.281 -10.82 1.227 1 84.69 123 ARG A CA 1
ATOM 972 C C . ARG A 1 123 ? 22.328 -10.883 0.119 1 84.69 123 ARG A C 1
ATOM 974 O O . ARG A 1 123 ? 22.812 -11.969 -0.225 1 84.69 123 ARG A O 1
ATOM 981 N N . ASN A 1 124 ? 22.672 -9.758 -0.404 1 78.44 124 ASN A N 1
ATOM 982 C CA . ASN A 1 124 ? 23.766 -9.578 -1.351 1 78.44 124 ASN A CA 1
ATOM 983 C C . ASN A 1 124 ? 23.688 -10.57 -2.502 1 78.44 124 ASN A C 1
ATOM 985 O O . ASN A 1 124 ? 24.656 -11.281 -2.791 1 78.44 124 ASN A O 1
ATOM 989 N N . ARG A 1 125 ? 22.547 -10.648 -3.104 1 76.81 125 ARG A N 1
ATOM 990 C CA . ARG A 1 125 ? 22.375 -11.477 -4.293 1 76.81 125 ARG A CA 1
ATOM 991 C C . ARG A 1 125 ? 22.781 -10.711 -5.551 1 76.81 125 ARG A C 1
ATOM 993 O O . ARG A 1 125 ? 22.781 -9.477 -5.566 1 76.81 125 ARG A O 1
ATOM 1000 N N . PRO A 1 126 ? 23.188 -11.562 -6.508 1 74.12 126 PRO A N 1
ATOM 1001 C CA . PRO A 1 126 ? 23.5 -10.875 -7.762 1 74.12 126 PRO A CA 1
ATOM 1002 C C . PRO A 1 126 ? 22.344 -10.016 -8.266 1 74.12 126 PRO A C 1
ATOM 1004 O O . PRO A 1 126 ? 21.203 -10.469 -8.281 1 74.12 126 PRO A O 1
ATOM 1007 N N . GLY A 1 127 ? 22.641 -8.742 -8.57 1 74.06 127 GLY A N 1
ATOM 1008 C CA . GLY A 1 127 ? 21.625 -7.852 -9.102 1 74.06 127 GLY A CA 1
ATOM 1009 C C . GLY A 1 127 ? 20.984 -6.965 -8.047 1 74.06 127 GLY A C 1
ATOM 1010 O O . GLY A 1 127 ? 20.281 -6.012 -8.367 1 74.06 127 GLY A O 1
ATOM 1011 N N . ASP A 1 128 ? 21.281 -7.289 -6.793 1 82.06 128 ASP A N 1
ATOM 1012 C CA . ASP A 1 128 ? 20.781 -6.43 -5.727 1 82.06 128 ASP A CA 1
ATOM 1013 C C . ASP A 1 128 ? 21.453 -5.059 -5.766 1 82.06 128 ASP A C 1
ATOM 1015 O O . ASP A 1 128 ? 22.641 -4.957 -6.078 1 82.06 128 ASP A O 1
ATOM 1019 N N . PRO A 1 129 ? 20.594 -4.098 -5.492 1 84.5 129 PRO A N 1
ATOM 1020 C CA . PRO A 1 129 ? 21.219 -2.773 -5.43 1 84.5 129 PRO A CA 1
ATOM 1021 C C . PRO A 1 129 ? 22.266 -2.666 -4.324 1 84.5 129 PRO A C 1
ATOM 1023 O O . PRO A 1 129 ? 22.109 -3.254 -3.254 1 84.5 129 PRO A O 1
ATOM 1026 N N . ASP A 1 130 ? 23.297 -1.909 -4.672 1 83.62 130 ASP A N 1
ATOM 1027 C CA . ASP A 1 130 ? 24.391 -1.777 -3.717 1 83.62 130 ASP A CA 1
ATOM 1028 C C . ASP A 1 130 ? 24.375 -0.41 -3.037 1 83.62 130 ASP A C 1
ATOM 1030 O O . ASP A 1 130 ? 25.172 -0.139 -2.143 1 83.62 130 ASP A O 1
ATOM 1034 N N . ASN A 1 131 ? 23.484 0.381 -3.621 1 92.94 131 ASN A N 1
ATOM 1035 C CA . ASN A 1 131 ? 23.359 1.705 -3.023 1 92.94 131 ASN A CA 1
ATOM 1036 C C . ASN A 1 131 ? 21.906 2.172 -3.008 1 92.94 131 ASN A C 1
ATOM 1038 O O . ASN A 1 131 ? 21.047 1.586 -3.678 1 92.94 131 ASN A O 1
ATOM 1042 N N . TRP A 1 132 ? 21.609 3.201 -2.27 1 95.69 132 TRP A N 1
ATOM 1043 C CA . TRP A 1 132 ? 20.266 3.703 -2.029 1 95.69 132 TRP A CA 1
ATOM 1044 C C . TRP A 1 132 ? 19.625 4.195 -3.324 1 95.69 132 TRP A C 1
ATOM 1046 O O . TRP A 1 132 ? 18.438 3.953 -3.568 1 95.69 132 TRP A O 1
ATOM 1056 N N . GLU A 1 133 ? 20.406 4.777 -4.145 1 95.12 133 GLU A N 1
ATOM 1057 C CA . GLU A 1 133 ? 19.906 5.328 -5.402 1 95.12 133 GLU A CA 1
ATOM 1058 C C . GLU A 1 133 ? 19.359 4.227 -6.309 1 95.12 133 GLU A C 1
ATOM 1060 O O . GLU A 1 133 ? 18.266 4.348 -6.859 1 95.12 133 GLU A O 1
ATOM 1065 N N . ASP A 1 134 ? 20.109 3.17 -6.418 1 92.88 134 ASP A N 1
ATOM 1066 C CA . ASP A 1 134 ? 19.688 2.039 -7.234 1 92.88 134 ASP A CA 1
ATOM 1067 C C . ASP A 1 134 ? 18.469 1.347 -6.625 1 92.88 134 ASP A C 1
ATOM 1069 O O . ASP A 1 134 ? 17.578 0.887 -7.348 1 92.88 134 ASP A O 1
ATOM 1073 N N . PHE A 1 135 ? 18.469 1.287 -5.355 1 96.12 135 PHE A N 1
ATOM 1074 C CA . PHE A 1 135 ? 17.328 0.729 -4.637 1 96.12 135 PHE A CA 1
ATOM 1075 C C . PHE A 1 135 ? 16.047 1.507 -4.953 1 96.12 135 PHE A C 1
ATOM 1077 O O . PHE A 1 135 ? 15.023 0.915 -5.289 1 96.12 135 PHE A O 1
ATOM 1084 N N . VAL A 1 136 ? 16.141 2.807 -4.934 1 96.81 136 VAL A N 1
ATOM 1085 C CA . VAL A 1 136 ? 15.008 3.684 -5.188 1 96.81 136 VAL A CA 1
ATOM 1086 C C . VAL A 1 136 ? 14.547 3.525 -6.633 1 96.81 136 VAL A C 1
ATOM 1088 O O . VAL A 1 136 ? 13.344 3.455 -6.902 1 96.81 136 VAL A O 1
ATOM 1091 N N . LYS A 1 137 ? 15.453 3.457 -7.516 1 93.69 137 LYS A N 1
ATOM 1092 C CA . LYS A 1 137 ? 15.117 3.275 -8.922 1 93.69 137 LYS A CA 1
ATOM 1093 C C . LYS A 1 137 ? 14.32 1.989 -9.141 1 93.69 137 LYS A C 1
ATOM 1095 O O . LYS A 1 137 ? 13.359 1.967 -9.906 1 93.69 137 LYS A O 1
ATOM 1100 N N . ARG A 1 138 ? 14.734 0.978 -8.477 1 92.88 138 ARG A N 1
ATOM 1101 C CA . ARG A 1 138 ? 14.031 -0.298 -8.562 1 92.88 138 ARG A CA 1
ATOM 1102 C C . ARG A 1 138 ? 12.617 -0.184 -8.008 1 92.88 138 ARG A C 1
ATOM 1104 O O . ARG A 1 138 ? 11.656 -0.671 -8.617 1 92.88 138 ARG A O 1
ATOM 1111 N N . ASP A 1 139 ? 12.516 0.428 -6.852 1 97.06 139 ASP A N 1
ATOM 1112 C CA . ASP A 1 139 ? 11.203 0.65 -6.254 1 97.06 139 ASP A CA 1
ATOM 1113 C C . ASP A 1 139 ? 10.281 1.403 -7.211 1 97.06 139 ASP A C 1
ATOM 1115 O O . ASP A 1 139 ? 9.117 1.036 -7.379 1 97.06 139 ASP A O 1
ATOM 1119 N N . LEU A 1 140 ? 10.836 2.414 -7.836 1 96.44 140 LEU A N 1
ATOM 1120 C CA . LEU A 1 140 ? 10.047 3.242 -8.742 1 96.44 140 LEU A CA 1
ATOM 1121 C C . LEU A 1 140 ? 9.578 2.434 -9.945 1 96.44 140 LEU A C 1
ATOM 1123 O O . LEU A 1 140 ? 8.461 2.629 -10.422 1 96.44 140 LEU A O 1
ATOM 1127 N N . THR A 1 141 ? 10.398 1.536 -10.375 1 94.31 141 THR A N 1
ATOM 1128 C CA . THR A 1 141 ? 10.008 0.664 -11.484 1 94.31 141 THR A CA 1
ATOM 1129 C C . THR A 1 141 ? 8.805 -0.193 -11.102 1 94.31 141 THR A C 1
ATOM 1131 O O . THR A 1 141 ? 7.84 -0.292 -11.859 1 94.31 141 THR A O 1
ATOM 1134 N N . GLU A 1 142 ? 8.859 -0.762 -9.914 1 96.38 142 GLU A N 1
ATOM 1135 C CA . GLU A 1 142 ? 7.758 -1.593 -9.438 1 96.38 142 GLU A CA 1
ATOM 1136 C C . GLU A 1 142 ? 6.473 -0.781 -9.305 1 96.38 142 GLU A C 1
ATOM 1138 O O . GLU A 1 142 ? 5.391 -1.259 -9.648 1 96.38 142 GLU A O 1
ATOM 1143 N N . LEU A 1 143 ? 6.625 0.418 -8.812 1 98.12 143 LEU A N 1
ATOM 1144 C CA . LEU A 1 143 ? 5.473 1.296 -8.641 1 98.12 143 LEU A CA 1
ATOM 1145 C C . LEU A 1 143 ? 4.879 1.682 -9.992 1 98.12 143 LEU A C 1
ATOM 1147 O O . LEU A 1 143 ? 3.662 1.837 -10.125 1 98.12 143 LEU A O 1
ATOM 1151 N N . GLN A 1 144 ? 5.691 1.828 -10.969 1 96.31 144 GLN A N 1
ATOM 1152 C CA . GLN A 1 144 ? 5.234 2.168 -12.312 1 96.31 144 GLN A CA 1
ATOM 1153 C C . GLN A 1 144 ? 4.375 1.051 -12.898 1 96.31 144 GLN A C 1
ATOM 1155 O O . GLN A 1 144 ? 3.473 1.308 -13.695 1 96.31 144 GLN A O 1
ATOM 1160 N N . PHE A 1 145 ? 4.629 -0.206 -12.461 1 96.12 145 PHE A N 1
ATOM 1161 C CA . PHE A 1 145 ? 3.803 -1.324 -12.898 1 96.12 145 PHE A CA 1
ATOM 1162 C C . PHE A 1 145 ? 2.43 -1.272 -12.234 1 96.12 145 PHE A C 1
ATOM 1164 O O . PHE A 1 145 ? 1.475 -1.878 -12.727 1 96.12 145 PHE A O 1
ATOM 1171 N N . GLY A 1 146 ? 2.336 -0.62 -11.172 1 97.81 146 GLY A N 1
ATOM 1172 C CA . GLY A 1 146 ? 1.076 -0.517 -10.453 1 97.81 146 GLY A CA 1
ATOM 1173 C C . GLY A 1 146 ? 1.065 -1.302 -9.156 1 97.81 146 GLY A C 1
ATOM 1174 O O . GLY A 1 146 ? 0.004 -1.532 -8.57 1 97.81 146 GLY A O 1
ATOM 1175 N N . LEU A 1 147 ? 2.236 -1.683 -8.672 1 98.69 147 LEU A N 1
ATOM 1176 C CA . LEU A 1 147 ? 2.334 -2.543 -7.496 1 98.69 147 LEU A CA 1
ATOM 1177 C C . LEU A 1 147 ? 1.761 -1.852 -6.262 1 98.69 147 LEU A C 1
ATOM 1179 O O . LEU A 1 147 ? 1.144 -2.498 -5.414 1 98.69 147 LEU A O 1
ATOM 1183 N N . GLY A 1 148 ? 1.956 -0.562 -6.191 1 98.88 148 GLY A N 1
ATOM 1184 C CA . GLY A 1 148 ? 1.396 0.189 -5.078 1 98.88 148 GLY A CA 1
ATOM 1185 C C . GLY A 1 148 ? -0.11 0.049 -4.961 1 98.88 148 GLY A C 1
ATOM 1186 O O . GLY A 1 148 ? -0.641 -0.09 -3.857 1 98.88 148 GLY A O 1
ATOM 1187 N N . ASN A 1 149 ? -0.773 0.065 -6.074 1 98.88 149 ASN A N 1
ATOM 1188 C CA . ASN A 1 149 ? -2.227 -0.075 -6.078 1 98.88 149 ASN A CA 1
ATOM 1189 C C . ASN A 1 149 ? -2.658 -1.445 -5.566 1 98.88 149 ASN A C 1
ATOM 1191 O O . ASN A 1 149 ? -3.654 -1.559 -4.852 1 98.88 149 ASN A O 1
ATOM 1195 N N . VAL A 1 150 ? -1.911 -2.445 -5.941 1 98.88 150 VAL A N 1
ATOM 1196 C CA . VAL A 1 150 ? -2.209 -3.795 -5.477 1 98.88 150 VAL A CA 1
ATOM 1197 C C . VAL A 1 150 ? -2.08 -3.857 -3.955 1 98.88 150 VAL A C 1
ATOM 1199 O O . VAL A 1 150 ? -2.967 -4.375 -3.271 1 98.88 150 VAL A O 1
ATOM 1202 N N . ILE A 1 151 ? -1.046 -3.271 -3.467 1 98.94 151 ILE A N 1
ATOM 1203 C CA . ILE A 1 151 ? -0.774 -3.279 -2.033 1 98.94 151 ILE A CA 1
ATOM 1204 C C . ILE A 1 151 ? -1.871 -2.512 -1.298 1 98.94 151 ILE A C 1
ATOM 1206 O O . ILE A 1 151 ? -2.363 -2.963 -0.261 1 98.94 151 ILE A O 1
ATOM 1210 N N . ALA A 1 152 ? -2.311 -1.449 -1.839 1 98.88 152 ALA A N 1
ATOM 1211 C CA . ALA A 1 152 ? -3.32 -0.594 -1.221 1 98.88 152 ALA A CA 1
ATOM 1212 C C . ALA A 1 152 ? -4.656 -1.323 -1.097 1 98.88 152 ALA A C 1
ATOM 1214 O O . ALA A 1 152 ? -5.438 -1.05 -0.183 1 98.88 152 ALA A O 1
ATOM 1215 N N . LEU A 1 153 ? -4.883 -2.266 -1.993 1 98.81 153 LEU A N 1
ATOM 1216 C CA . LEU A 1 153 ? -6.18 -2.928 -2.027 1 98.81 153 LEU A CA 1
ATOM 1217 C C . LEU A 1 153 ? -6.082 -4.344 -1.476 1 98.81 153 LEU A C 1
ATOM 1219 O O . LEU A 1 153 ? -6.961 -5.176 -1.727 1 98.81 153 LEU A O 1
ATOM 1223 N N . ALA A 1 154 ? -5.086 -4.637 -0.735 1 98.88 154 ALA A N 1
ATOM 1224 C CA . ALA A 1 154 ? -4.871 -5.973 -0.186 1 98.88 154 ALA A CA 1
ATOM 1225 C C . ALA A 1 154 ? -6.023 -6.383 0.723 1 98.88 154 ALA A C 1
ATOM 1227 O O . ALA A 1 154 ? -6.531 -5.57 1.498 1 98.88 154 ALA A O 1
ATOM 1228 N N . ASP A 1 155 ? -6.402 -7.656 0.641 1 98.81 155 ASP A N 1
ATOM 1229 C CA . ASP A 1 155 ? -7.383 -8.227 1.562 1 98.81 155 ASP A CA 1
ATOM 1230 C C . ASP A 1 155 ? -6.75 -8.523 2.92 1 98.81 155 ASP A C 1
ATOM 1232 O O . ASP A 1 155 ? -7.418 -8.438 3.953 1 98.81 155 ASP A O 1
ATOM 1236 N N . TYR A 1 156 ? -5.539 -8.906 2.867 1 98.75 156 TYR A N 1
ATOM 1237 C CA . TYR A 1 156 ? -4.723 -9.188 4.043 1 98.75 156 TYR A CA 1
ATOM 1238 C C . TYR A 1 156 ? -3.375 -8.484 3.951 1 98.75 156 TYR A C 1
ATOM 1240 O O . TYR A 1 156 ? -2.781 -8.406 2.873 1 98.75 156 TYR A O 1
ATOM 1248 N N . MET A 1 157 ? -2.924 -8.016 5.062 1 98.75 157 MET A N 1
ATOM 1249 C CA . MET A 1 157 ? -1.656 -7.293 5.117 1 98.75 157 MET A CA 1
ATOM 1250 C C . MET A 1 157 ? -0.793 -7.801 6.27 1 98.75 157 MET A C 1
ATOM 1252 O O . MET A 1 157 ? -1.256 -7.883 7.41 1 98.75 157 MET A O 1
ATOM 1256 N N . ILE A 1 158 ? 0.39 -8.148 5.988 1 98.56 158 ILE A N 1
ATOM 1257 C CA . ILE A 1 158 ? 1.403 -8.5 6.977 1 98.56 158 ILE A CA 1
ATOM 1258 C C . ILE A 1 158 ? 2.461 -7.402 7.047 1 98.56 158 ILE A C 1
ATOM 1260 O O . ILE A 1 158 ? 3.061 -7.043 6.027 1 98.56 158 ILE A O 1
ATOM 1264 N N . VAL A 1 159 ? 2.656 -6.848 8.164 1 98.5 159 VAL A N 1
ATOM 1265 C CA . VAL A 1 159 ? 3.734 -5.887 8.367 1 98.5 159 VAL A CA 1
ATOM 1266 C C . VAL A 1 159 ? 4.992 -6.617 8.844 1 98.5 159 VAL A C 1
ATOM 1268 O O . VAL A 1 159 ? 5.012 -7.18 9.945 1 98.5 159 VAL A O 1
ATOM 1271 N N . ASN A 1 160 ? 6.012 -6.59 8.023 1 98.44 160 ASN A N 1
ATOM 1272 C CA . ASN A 1 160 ? 7.242 -7.332 8.281 1 98.44 160 ASN A CA 1
ATOM 1273 C C . ASN A 1 160 ? 8.359 -6.418 8.766 1 98.44 160 ASN A C 1
ATOM 1275 O O . ASN A 1 160 ? 9.414 -6.332 8.141 1 98.44 160 ASN A O 1
ATOM 1279 N N . GLU A 1 161 ? 8.117 -5.773 9.914 1 97.69 161 GLU A N 1
ATOM 1280 C CA . GLU A 1 161 ? 9.094 -4.879 10.531 1 97.69 161 GLU A CA 1
ATOM 1281 C C . GLU A 1 161 ? 9.68 -5.496 11.797 1 97.69 161 GLU A C 1
ATOM 1283 O O . GLU A 1 161 ? 10.609 -4.945 12.391 1 97.69 161 GLU A O 1
ATOM 1288 N N . GLY A 1 162 ? 9.055 -6.555 12.234 1 94.31 162 GLY A N 1
ATOM 1289 C CA . GLY A 1 162 ? 9.531 -7.254 13.414 1 94.31 162 GLY A CA 1
ATOM 1290 C C . GLY A 1 162 ? 10.383 -8.461 13.094 1 94.31 162 GLY A C 1
ATOM 1291 O O . GLY A 1 162 ? 11.242 -8.406 12.203 1 94.31 162 GLY A O 1
ATOM 1292 N N . SER A 1 163 ? 10.18 -9.586 13.805 1 94.5 163 SER A N 1
ATOM 1293 C CA . SER A 1 163 ? 10.945 -10.805 13.578 1 94.5 163 SER A CA 1
ATOM 1294 C C . SER A 1 163 ? 10.375 -11.609 12.414 1 94.5 163 SER A C 1
ATOM 1296 O O . SER A 1 163 ? 9.195 -11.492 12.094 1 94.5 163 SER A O 1
ATOM 1298 N N . ILE A 1 164 ? 11.234 -12.367 11.828 1 95.38 164 ILE A N 1
ATOM 1299 C CA . ILE A 1 164 ? 10.836 -13.266 10.75 1 95.38 164 ILE A CA 1
ATOM 1300 C C . ILE A 1 164 ? 9.758 -14.227 11.258 1 95.38 164 ILE A C 1
ATOM 1302 O O . ILE A 1 164 ? 8.82 -14.547 10.523 1 95.38 164 ILE A O 1
ATOM 1306 N N . GLU A 1 165 ? 9.875 -14.586 12.508 1 97.31 165 GLU A N 1
ATOM 1307 C CA . GLU A 1 165 ? 8.922 -15.523 13.109 1 97.31 165 GLU A CA 1
ATOM 1308 C C . GLU A 1 165 ? 7.523 -14.922 13.172 1 97.31 165 GLU A C 1
ATOM 1310 O O . GLU A 1 165 ? 6.535 -15.609 12.922 1 97.31 165 GLU A O 1
ATOM 1315 N N . GLU A 1 166 ? 7.473 -13.688 13.523 1 97.38 166 GLU A N 1
ATOM 1316 C CA . GLU A 1 166 ? 6.18 -13.008 13.609 1 97.38 166 GLU A CA 1
ATOM 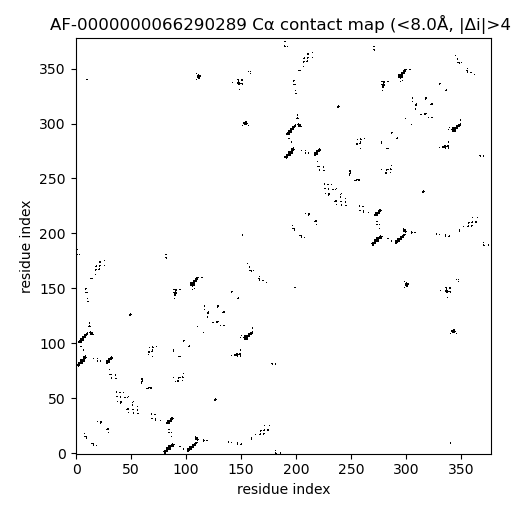1317 C C . GLU A 1 166 ? 5.512 -12.93 12.234 1 97.38 166 GLU A C 1
ATOM 1319 O O . GLU A 1 166 ? 4.316 -13.195 12.102 1 97.38 166 GLU A O 1
ATOM 1324 N N . ALA A 1 167 ? 6.277 -12.57 11.242 1 97.94 167 ALA A N 1
ATOM 1325 C CA . ALA A 1 167 ? 5.75 -12.492 9.883 1 97.94 167 ALA A CA 1
ATOM 1326 C C . ALA A 1 167 ? 5.32 -13.867 9.383 1 97.94 167 ALA A C 1
ATOM 1328 O O . ALA A 1 167 ? 4.27 -14.008 8.75 1 97.94 167 ALA A O 1
ATOM 1329 N N . TYR A 1 168 ? 6.137 -14.898 9.711 1 98.5 168 TYR A N 1
ATOM 1330 C CA . TYR A 1 168 ? 5.824 -16.266 9.32 1 98.5 168 TYR A CA 1
ATOM 1331 C C . TYR A 1 168 ? 4.508 -16.719 9.945 1 98.5 168 TYR A C 1
ATOM 1333 O O . TYR A 1 168 ? 3.65 -17.281 9.258 1 98.5 168 TYR A O 1
ATOM 1341 N N . ARG A 1 169 ? 4.371 -16.5 11.227 1 98.38 169 ARG A N 1
ATOM 1342 C CA . ARG A 1 169 ? 3.154 -16.906 11.922 1 98.38 169 ARG A CA 1
ATOM 1343 C C . ARG A 1 169 ? 1.928 -16.219 11.336 1 98.38 169 ARG A C 1
ATOM 1345 O O . ARG A 1 169 ? 0.875 -16.844 11.18 1 98.38 169 ARG A O 1
ATOM 1352 N N . GLY A 1 170 ? 2.098 -14.898 11.047 1 98.19 170 GLY A N 1
ATOM 1353 C CA . GLY A 1 170 ? 1.015 -14.188 10.383 1 98.19 170 GLY A CA 1
ATOM 1354 C C . GLY A 1 170 ? 0.615 -14.797 9.055 1 98.19 170 GLY A C 1
ATOM 1355 O O . GLY A 1 170 ? -0.569 -15.039 8.812 1 98.19 170 GLY A O 1
ATOM 1356 N N . ALA A 1 171 ? 1.604 -15.094 8.242 1 98.69 171 ALA A N 1
ATOM 1357 C CA . ALA A 1 171 ? 1.359 -15.695 6.938 1 98.69 171 ALA A CA 1
ATOM 1358 C C . ALA A 1 171 ? 0.722 -17.078 7.074 1 98.69 171 ALA A C 1
ATOM 1360 O O . ALA A 1 171 ? -0.269 -17.375 6.406 1 98.69 171 ALA A O 1
ATOM 1361 N N . TYR A 1 172 ? 1.29 -17.859 7.977 1 98.69 172 TYR A N 1
ATOM 1362 C CA . TYR A 1 172 ? 0.815 -19.219 8.203 1 98.69 172 TYR A CA 1
ATOM 1363 C C . TYR A 1 172 ? -0.647 -19.219 8.633 1 98.69 172 TYR A C 1
ATOM 1365 O O . TYR A 1 172 ? -1.459 -19.969 8.094 1 98.69 172 TYR A O 1
ATOM 1373 N N . ASN A 1 173 ? -0.991 -18.375 9.578 1 98.62 173 ASN A N 1
ATOM 1374 C CA . ASN A 1 173 ? -2.352 -18.312 10.102 1 98.62 173 ASN A CA 1
ATOM 1375 C C . ASN A 1 173 ? -3.346 -17.859 9.039 1 98.62 173 ASN A C 1
ATOM 1377 O O . ASN A 1 173 ? -4.453 -18.391 8.953 1 98.62 173 ASN A O 1
ATOM 1381 N N . ILE A 1 174 ? -2.982 -16.859 8.25 1 98.5 174 ILE A N 1
ATOM 1382 C CA . ILE A 1 174 ? -3.857 -16.359 7.195 1 98.5 174 ILE A CA 1
ATOM 1383 C C . ILE A 1 174 ? -4.117 -17.453 6.172 1 98.5 174 ILE A C 1
ATOM 1385 O O . ILE A 1 174 ? -5.266 -17.719 5.812 1 98.5 174 ILE A O 1
ATOM 1389 N N . LEU A 1 175 ? -3.072 -18.109 5.746 1 98.69 175 LEU A N 1
ATOM 1390 C CA . LEU A 1 175 ? -3.193 -19.156 4.742 1 98.69 175 LEU A CA 1
ATOM 1391 C C . LEU A 1 175 ? -4 -20.344 5.277 1 98.69 175 LEU A C 1
ATOM 1393 O O . LEU A 1 175 ? -4.836 -20.906 4.566 1 98.69 175 LEU A O 1
ATOM 1397 N N . LYS A 1 176 ? -3.727 -20.703 6.52 1 98.44 176 LYS A N 1
ATOM 1398 C CA . LYS A 1 176 ? -4.469 -21.781 7.145 1 98.44 176 LYS A CA 1
ATOM 1399 C C . LYS A 1 176 ? -5.961 -21.484 7.184 1 98.44 176 LYS A C 1
ATOM 1401 O O . LYS A 1 176 ? -6.785 -22.344 6.883 1 98.44 176 LYS A O 1
ATOM 1406 N N . LYS A 1 177 ? -6.285 -20.281 7.551 1 97.69 177 LYS A N 1
ATOM 1407 C CA . LYS A 1 177 ? -7.684 -19.859 7.59 1 97.69 177 LYS A CA 1
ATOM 1408 C C . LYS A 1 177 ? -8.328 -19.953 6.211 1 97.69 177 LYS A C 1
ATOM 1410 O O . LYS A 1 177 ? -9.484 -20.344 6.086 1 97.69 177 LYS A O 1
ATOM 1415 N N . LEU A 1 178 ? -7.594 -19.562 5.191 1 97.12 178 LEU A N 1
ATOM 1416 C CA . LEU A 1 178 ? -8.109 -19.594 3.826 1 97.12 178 LEU A CA 1
ATOM 1417 C C . LEU A 1 178 ? -8.336 -21.016 3.35 1 97.12 178 LEU A C 1
ATOM 1419 O O . LEU A 1 178 ? -9.305 -21.297 2.641 1 97.12 178 LEU A O 1
ATOM 1423 N N . VAL A 1 179 ? -7.465 -21.938 3.764 1 96.5 179 VAL A N 1
ATOM 1424 C CA . VAL A 1 179 ? -7.605 -23.344 3.424 1 96.5 179 VAL A CA 1
ATOM 1425 C C . VAL A 1 179 ? -8.852 -23.906 4.09 1 96.5 179 VAL A C 1
ATOM 1427 O O . VAL A 1 179 ? -9.633 -24.625 3.453 1 96.5 179 VAL A O 1
ATOM 1430 N N . GLU A 1 180 ? -9.016 -23.547 5.336 1 95.56 180 GLU A N 1
ATOM 1431 C CA . GLU A 1 180 ? -10.172 -24.031 6.09 1 95.56 180 GLU A CA 1
ATOM 1432 C C . GLU A 1 180 ? -11.477 -23.5 5.508 1 95.56 180 GLU A C 1
ATOM 1434 O O . GLU A 1 180 ? -12.469 -24.219 5.422 1 95.56 180 GLU A O 1
ATOM 1439 N N . LYS A 1 181 ? -11.445 -22.281 5.117 1 92.75 181 LYS A N 1
ATOM 1440 C CA . LYS A 1 181 ? -12.633 -21.672 4.527 1 92.75 181 LYS A CA 1
ATOM 1441 C C . LYS A 1 181 ? -12.977 -22.328 3.189 1 92.75 181 LYS A C 1
ATOM 1443 O O . LYS A 1 181 ? -14.148 -22.562 2.891 1 92.75 181 LYS A O 1
ATOM 1448 N N . ASN A 1 182 ? -11.984 -22.562 2.365 1 91.5 182 ASN A N 1
ATOM 1449 C CA . ASN A 1 182 ? -12.195 -23.172 1.06 1 91.5 182 ASN A CA 1
ATOM 1450 C C . ASN A 1 182 ? -12.742 -24.594 1.191 1 91.5 182 ASN A C 1
ATOM 1452 O O . ASN A 1 182 ? -13.586 -25.016 0.396 1 91.5 182 ASN A O 1
ATOM 1456 N N . ALA A 1 183 ? -12.289 -25.312 2.215 1 87.38 183 ALA A N 1
ATOM 1457 C CA . ALA A 1 183 ? -12.789 -26.672 2.461 1 87.38 183 ALA A CA 1
ATOM 1458 C C . ALA A 1 183 ? -14.258 -26.656 2.852 1 87.38 183 ALA A C 1
ATOM 1460 O O . ALA A 1 183 ? -15.039 -27.5 2.412 1 87.38 183 ALA A O 1
ATOM 1461 N N . LYS A 1 184 ? -14.625 -25.812 3.627 1 85.56 184 LYS A N 1
ATOM 1462 C CA . LYS A 1 184 ? -16 -25.703 4.082 1 85.56 184 LYS A CA 1
ATOM 1463 C C . LYS A 1 184 ? -16.938 -25.344 2.926 1 85.56 184 LYS A C 1
ATOM 1465 O O . LYS A 1 184 ? -18.047 -25.875 2.838 1 85.56 184 LYS A O 1
ATOM 1470 N N . ASP A 1 185 ? -16.516 -24.438 2.051 1 82.12 185 ASP A N 1
ATOM 1471 C CA . ASP A 1 185 ? -17.312 -24 0.912 1 82.12 185 ASP A CA 1
ATOM 1472 C C . ASP A 1 185 ? -17.531 -25.156 -0.077 1 82.12 185 ASP A C 1
ATOM 1474 O O . ASP A 1 185 ? -18.562 -25.203 -0.761 1 82.12 185 ASP A O 1
ATOM 1478 N N . ASN A 1 186 ? -16.609 -26.047 -0.126 1 81.56 186 ASN A N 1
ATOM 1479 C CA . ASN A 1 186 ? -16.703 -27.172 -1.046 1 81.56 186 ASN A CA 1
ATOM 1480 C C . ASN A 1 186 ? -17.562 -28.297 -0.471 1 81.56 186 ASN A C 1
ATOM 1482 O O . ASN A 1 186 ? -18.141 -29.094 -1.219 1 81.56 186 ASN A O 1
ATOM 1486 N N . SER A 1 187 ? -17.609 -28.344 0.814 1 80.88 187 SER A N 1
ATOM 1487 C CA . SER A 1 187 ? -18.453 -29.344 1.443 1 80.88 187 SER A CA 1
ATOM 1488 C C . SER A 1 187 ? -19.922 -28.922 1.391 1 80.88 187 SER A C 1
ATOM 1490 O O . SER A 1 187 ? -20.812 -29.781 1.303 1 80.88 187 SER A O 1
ATOM 1492 N N . ASP A 1 188 ? -20.156 -27.625 1.473 1 70.56 188 ASP A N 1
ATOM 1493 C CA . ASP A 1 188 ? -21.531 -27.109 1.479 1 70.56 188 ASP A CA 1
ATOM 1494 C C . ASP A 1 188 ? -22.094 -27.016 0.061 1 70.56 188 ASP A C 1
ATOM 1496 O O . ASP A 1 188 ? -23.297 -26.828 -0.125 1 70.56 188 ASP A O 1
ATOM 1500 N N . SER A 1 189 ? -21.312 -27.078 -1.006 1 57.66 189 SER A N 1
ATOM 1501 C CA . SER A 1 189 ? -21.812 -27.094 -2.371 1 57.66 189 SER A CA 1
ATOM 1502 C C . SER A 1 189 ? -22.062 -28.516 -2.865 1 57.66 189 SER A C 1
ATOM 1504 O O . SER A 1 189 ? -21.328 -29.438 -2.49 1 57.66 189 SER A O 1
ATOM 1506 N N . MET B 1 1 ? 13.18 23.562 18.312 1 78.12 1 MET B N 1
ATOM 1507 C CA . MET B 1 1 ? 12.977 22.203 17.828 1 78.12 1 MET B CA 1
ATOM 1508 C C . MET B 1 1 ? 12.727 22.203 16.328 1 78.12 1 MET B C 1
ATOM 1510 O O . MET B 1 1 ? 12.023 23.062 15.797 1 78.12 1 MET B O 1
ATOM 1514 N N . LYS B 1 2 ? 13.367 21.359 15.641 1 89.62 2 LYS B N 1
ATOM 1515 C CA . LYS B 1 2 ? 13.219 21.281 14.188 1 89.62 2 LYS B CA 1
ATOM 1516 C C . LYS B 1 2 ? 11.867 20.688 13.805 1 89.62 2 LYS B C 1
ATOM 1518 O O . LYS B 1 2 ? 11.32 19.844 14.523 1 89.62 2 LYS B O 1
ATOM 1523 N N . LEU B 1 3 ? 11.336 21.172 12.758 1 96.06 3 LEU B N 1
ATOM 1524 C CA . LEU B 1 3 ? 10.047 20.688 12.273 1 96.06 3 LEU B CA 1
ATOM 1525 C C . LEU B 1 3 ? 10.172 19.266 11.734 1 96.06 3 LEU B C 1
ATOM 1527 O O . LEU B 1 3 ? 11.102 18.953 10.984 1 96.06 3 LEU B O 1
ATOM 1531 N N . PHE B 1 4 ? 9.258 18.422 12.227 1 98 4 PHE B N 1
ATOM 1532 C CA . PHE B 1 4 ? 9.148 17.031 11.773 1 98 4 PHE B CA 1
ATOM 1533 C C . PHE B 1 4 ? 7.711 16.719 11.367 1 98 4 PHE B C 1
ATOM 1535 O O . PHE B 1 4 ? 6.789 16.859 12.172 1 98 4 PHE B O 1
ATOM 1542 N N . ILE B 1 5 ? 7.547 16.266 10.141 1 98.56 5 ILE B N 1
ATOM 1543 C CA . ILE B 1 5 ? 6.195 16.109 9.617 1 98.56 5 ILE B CA 1
ATOM 1544 C C . ILE B 1 5 ? 5.883 14.617 9.461 1 98.56 5 ILE B C 1
ATOM 1546 O O . ILE B 1 5 ? 6.617 13.891 8.789 1 98.56 5 ILE B O 1
ATOM 1550 N N . VAL B 1 6 ? 4.816 14.188 10.07 1 98.88 6 VAL B N 1
ATOM 1551 C CA . VAL B 1 6 ? 4.27 12.859 9.844 1 98.88 6 VAL B CA 1
ATOM 1552 C C . VAL B 1 6 ? 3.129 12.93 8.836 1 98.88 6 VAL B C 1
ATOM 1554 O O . VAL B 1 6 ? 2.062 13.477 9.125 1 98.88 6 VAL B O 1
ATOM 1557 N N . LEU B 1 7 ? 3.369 12.383 7.684 1 98.94 7 LEU B N 1
ATOM 1558 C CA . LEU B 1 7 ? 2.346 12.328 6.645 1 98.94 7 LEU B CA 1
ATOM 1559 C C . LEU B 1 7 ? 1.498 11.07 6.785 1 98.94 7 LEU B C 1
ATOM 1561 O O . LEU B 1 7 ? 2.023 9.953 6.738 1 98.94 7 LEU B O 1
ATOM 1565 N N . VAL B 1 8 ? 0.217 11.266 6.926 1 98.88 8 VAL B N 1
ATOM 1566 C CA . VAL B 1 8 ? -0.684 10.133 7.105 1 98.88 8 VAL B CA 1
ATOM 1567 C C . VAL B 1 8 ? -1.341 9.781 5.773 1 98.88 8 VAL B C 1
ATOM 1569 O O . VAL B 1 8 ? -1.864 10.656 5.082 1 98.88 8 VAL B O 1
ATOM 1572 N N . ALA B 1 9 ? -1.25 8.547 5.398 1 98.81 9 ALA B N 1
ATOM 1573 C CA . ALA B 1 9 ? -1.847 8.039 4.164 1 98.81 9 ALA B CA 1
ATOM 1574 C C . ALA B 1 9 ? -2.717 6.816 4.441 1 98.81 9 ALA B C 1
ATOM 1576 O O . ALA B 1 9 ? -2.434 6.035 5.352 1 98.81 9 ALA B O 1
ATOM 1577 N N . GLY B 1 10 ? -3.699 6.602 3.699 1 98.75 10 GLY B N 1
ATOM 1578 C CA . GLY B 1 10 ? -4.633 5.488 3.768 1 98.75 10 GLY B CA 1
ATOM 1579 C C . GLY B 1 10 ? -5.855 5.68 2.891 1 98.75 10 GLY B C 1
ATOM 1580 O O . GLY B 1 10 ? -6.316 6.809 2.697 1 98.75 10 GLY B O 1
ATOM 1581 N N . MET B 1 11 ? -6.32 4.582 2.412 1 98.31 11 MET B N 1
ATOM 1582 C CA . MET B 1 11 ? -7.52 4.637 1.581 1 98.31 11 MET B CA 1
ATOM 1583 C C . MET B 1 11 ? -8.719 5.113 2.393 1 98.31 11 MET B C 1
ATOM 1585 O O . MET B 1 11 ? -8.734 4.992 3.617 1 98.31 11 MET B O 1
ATOM 1589 N N . PRO B 1 12 ? -9.742 5.707 1.728 1 95.25 12 PRO B N 1
ATOM 1590 C CA . PRO B 1 12 ? -10.945 6.105 2.457 1 95.25 12 PRO B CA 1
ATOM 1591 C C . PRO B 1 12 ? -11.547 4.961 3.27 1 95.25 12 PRO B C 1
ATOM 1593 O O . PRO B 1 12 ? -11.734 3.859 2.746 1 95.25 12 PRO B O 1
ATOM 1596 N N . GLY B 1 13 ? -11.812 5.195 4.488 1 96.06 13 GLY B N 1
ATOM 1597 C CA . GLY B 1 13 ? -12.398 4.188 5.355 1 96.06 13 GLY B CA 1
ATOM 1598 C C . GLY B 1 13 ? -11.367 3.361 6.094 1 96.06 13 GLY B C 1
ATOM 1599 O O . GLY B 1 13 ? -11.719 2.488 6.895 1 96.06 13 GLY B O 1
ATOM 1600 N N . ALA B 1 14 ? -10.047 3.645 5.906 1 98.06 14 ALA B N 1
ATOM 1601 C CA . ALA B 1 14 ? -8.984 2.83 6.488 1 98.06 14 ALA B CA 1
ATOM 1602 C C . ALA B 1 14 ? -8.789 3.156 7.965 1 98.06 14 ALA B C 1
ATOM 1604 O O . ALA B 1 14 ? -8.18 2.381 8.703 1 98.06 14 ALA B O 1
ATOM 1605 N N . GLY B 1 15 ? -9.258 4.32 8.453 1 96.94 15 GLY B N 1
ATOM 1606 C CA . GLY B 1 15 ? -9.141 4.676 9.859 1 96.94 15 GLY B CA 1
ATOM 1607 C C . GLY B 1 15 ? -8.07 5.711 10.125 1 96.94 15 GLY B C 1
ATOM 1608 O O . GLY B 1 15 ? -7.441 5.703 11.188 1 96.94 15 GLY B O 1
ATOM 1609 N N . LYS B 1 16 ? -7.797 6.574 9.156 1 96.81 16 LYS B N 1
ATOM 1610 C CA . LYS B 1 16 ? -6.82 7.645 9.344 1 96.81 16 LYS B CA 1
ATOM 1611 C C . LYS B 1 16 ? -7.188 8.516 10.539 1 96.81 16 LYS B C 1
ATOM 1613 O O . LYS B 1 16 ? -6.309 9.055 11.219 1 96.81 16 LYS B O 1
ATOM 1618 N N . SER B 1 17 ? -8.477 8.664 10.773 1 95.12 17 SER B N 1
ATOM 1619 C CA . SER B 1 17 ? -8.953 9.492 11.867 1 95.12 17 SER B CA 1
ATOM 1620 C C . SER B 1 17 ? -8.422 9.008 13.211 1 95.12 17 SER B C 1
ATOM 1622 O O . SER B 1 17 ? -8.305 9.781 14.156 1 95.12 17 SER B O 1
ATOM 1624 N N . ILE B 1 18 ? -8.125 7.746 13.32 1 97.69 18 ILE B N 1
ATOM 1625 C CA . ILE B 1 18 ? -7.566 7.191 14.547 1 97.69 18 ILE B CA 1
ATOM 1626 C C . ILE B 1 18 ? -6.188 7.797 14.812 1 97.69 18 ILE B C 1
ATOM 1628 O O . ILE B 1 18 ? -5.832 8.07 15.961 1 97.69 18 ILE B O 1
ATOM 1632 N N . VAL B 1 19 ? -5.41 7.984 13.727 1 98.44 19 VAL B N 1
ATOM 1633 C CA . VAL B 1 19 ? -4.094 8.602 13.844 1 98.44 19 VAL B CA 1
ATOM 1634 C C . VAL B 1 19 ? -4.242 10.047 14.312 1 98.44 19 VAL B C 1
ATOM 1636 O O . VAL B 1 19 ? -3.504 10.508 15.188 1 98.44 19 VAL B O 1
ATOM 1639 N N . SER B 1 20 ? -5.18 10.734 13.734 1 97.94 20 SER B N 1
ATOM 1640 C CA . SER B 1 20 ? -5.43 12.117 14.133 1 97.94 20 SER B CA 1
ATOM 1641 C C . SER B 1 20 ? -5.809 12.211 15.602 1 97.94 20 SER B C 1
ATOM 1643 O O . SER B 1 20 ? -5.359 13.117 16.312 1 97.94 20 SER B O 1
ATOM 1645 N N . LYS B 1 21 ? -6.648 11.336 16.016 1 98.19 21 LYS B N 1
ATOM 1646 C CA . LYS B 1 21 ? -7.039 11.312 17.438 1 98.19 21 LYS B CA 1
ATOM 1647 C C . LYS B 1 21 ? -5.832 11.086 18.328 1 98.19 21 LYS B C 1
ATOM 1649 O O . LYS B 1 21 ? -5.652 11.781 19.328 1 98.19 21 LYS B O 1
ATOM 1654 N N . ALA B 1 22 ? -5.023 10.078 18.031 1 98.75 22 ALA B N 1
ATOM 1655 C CA . ALA B 1 22 ? -3.811 9.797 18.797 1 98.75 22 ALA B CA 1
ATOM 1656 C C . ALA B 1 22 ? -2.9 11.023 18.844 1 98.75 22 ALA B C 1
ATOM 1658 O O . ALA B 1 22 ? -2.332 11.336 19.891 1 98.75 22 ALA B O 1
ATOM 1659 N N . ALA B 1 23 ? -2.789 11.672 17.688 1 98.75 23 ALA B N 1
ATOM 1660 C CA . ALA B 1 23 ? -1.964 12.875 17.594 1 98.75 23 ALA B CA 1
ATOM 1661 C C . ALA B 1 23 ? -2.475 13.961 18.547 1 98.75 23 ALA B C 1
ATOM 1663 O O . ALA B 1 23 ? -1.701 14.547 19.297 1 98.75 23 ALA B O 1
ATOM 1664 N N . ARG B 1 24 ? -3.752 14.148 18.516 1 98.44 24 ARG B N 1
ATOM 1665 C CA . ARG B 1 24 ? -4.355 15.18 19.359 1 98.44 24 ARG B CA 1
ATOM 1666 C C . ARG B 1 24 ? -4.184 14.844 20.828 1 98.44 24 ARG B C 1
ATOM 1668 O O . ARG B 1 24 ? -3.906 15.727 21.641 1 98.44 24 ARG B O 1
ATOM 1675 N N . ASP B 1 25 ? -4.348 13.609 21.156 1 98.38 25 ASP B N 1
ATOM 1676 C CA . ASP B 1 25 ? -4.199 13.164 22.547 1 98.38 25 ASP B CA 1
ATOM 1677 C C . ASP B 1 25 ? -2.768 13.367 23.031 1 98.38 25 ASP B C 1
ATOM 1679 O O . ASP B 1 25 ? -2.533 13.547 24.234 1 98.38 25 ASP B O 1
ATOM 1683 N N . LEU B 1 26 ? -1.792 13.391 22.141 1 98.06 26 LEU B N 1
ATOM 1684 C CA . LEU B 1 26 ? -0.389 13.625 22.469 1 98.06 26 LEU B CA 1
ATOM 1685 C C . LEU B 1 26 ? -0.065 15.117 22.406 1 98.06 26 LEU B C 1
ATOM 1687 O O . LEU B 1 26 ? 1.08 15.516 22.641 1 98.06 26 LEU B O 1
ATOM 1691 N N . GLY B 1 27 ? -1.082 15.891 22 1 97.88 27 GLY B N 1
ATOM 1692 C CA . GLY B 1 27 ? -0.905 17.328 21.922 1 97.88 27 GLY B CA 1
ATOM 1693 C C . GLY B 1 27 ? -0.254 17.781 20.625 1 97.88 27 GLY B C 1
ATOM 1694 O O . GLY B 1 27 ? 0.271 18.891 20.547 1 97.88 27 GLY B O 1
ATOM 1695 N N . LEU B 1 28 ? -0.192 16.922 19.625 1 98.19 28 LEU B N 1
ATOM 1696 C CA . LEU B 1 28 ? 0.43 17.281 18.359 1 98.19 28 LEU B CA 1
ATOM 1697 C C . LEU B 1 28 ? -0.556 18.016 17.453 1 98.19 28 LEU B C 1
ATOM 1699 O O . LEU B 1 28 ? -1.725 17.625 17.359 1 98.19 28 LEU B O 1
ATOM 1703 N N . PRO B 1 29 ? -0.139 19.078 16.797 1 98.06 29 PRO B N 1
ATOM 1704 C CA . PRO B 1 29 ? -1.007 19.703 15.805 1 98.06 29 PRO B CA 1
ATOM 1705 C C . PRO B 1 29 ? -1.327 18.781 14.625 1 98.06 29 PRO B C 1
ATOM 1707 O O . PRO B 1 29 ? -0.461 18.031 14.172 1 98.06 29 PRO B O 1
ATOM 1710 N N . VAL B 1 30 ? -2.588 18.859 14.188 1 98.5 30 VAL B N 1
ATOM 1711 C CA . VAL B 1 30 ? -3.027 18.062 13.047 1 98.5 30 VAL B CA 1
ATOM 1712 C C . VAL B 1 30 ? -3.561 19 11.953 1 98.5 30 VAL B C 1
ATOM 1714 O O . VAL B 1 30 ? -4.422 19.844 12.203 1 98.5 30 VAL B O 1
ATOM 1717 N N . TYR B 1 31 ? -3.031 18.844 10.766 1 98.19 31 TYR B N 1
ATOM 1718 C CA . TYR B 1 31 ? -3.488 19.562 9.586 1 98.19 31 TYR B CA 1
ATOM 1719 C C . TYR B 1 31 ? -4.094 18.609 8.562 1 98.19 31 TYR B C 1
ATOM 1721 O O . TYR B 1 31 ? -3.586 17.5 8.359 1 98.19 31 TYR B O 1
ATOM 1729 N N . ASN B 1 32 ? -5.156 19 7.988 1 97.5 32 ASN B N 1
ATOM 1730 C CA . ASN B 1 32 ? -5.859 18.172 7.016 1 97.5 32 ASN B CA 1
ATOM 1731 C C . ASN B 1 32 ? -5.758 18.766 5.609 1 97.5 32 ASN B C 1
ATOM 1733 O O . ASN B 1 32 ? -6.234 19.875 5.355 1 97.5 32 ASN B O 1
ATOM 1737 N N . MET B 1 33 ? -5.254 17.969 4.75 1 97.69 33 MET B N 1
ATOM 1738 C CA . MET B 1 33 ? -5.098 18.438 3.377 1 97.69 33 MET B CA 1
ATOM 1739 C C . MET B 1 33 ? -6.457 18.594 2.699 1 97.69 33 MET B C 1
ATOM 1741 O O . MET B 1 33 ? -6.605 19.391 1.771 1 97.69 33 MET B O 1
ATOM 1745 N N . GLY B 1 34 ? -7.402 17.875 3.203 1 95.38 34 GLY B N 1
ATOM 1746 C CA . GLY B 1 34 ? -8.766 18.016 2.709 1 95.38 34 GLY B CA 1
ATOM 1747 C C . GLY B 1 34 ? -9.336 19.406 2.912 1 95.38 34 GLY B C 1
ATOM 1748 O O . GLY B 1 34 ? -10.273 19.797 2.225 1 95.38 34 GLY B O 1
ATOM 1749 N N . ASP B 1 35 ? -8.797 20.125 3.842 1 95.75 35 ASP B N 1
ATOM 1750 C CA . ASP B 1 35 ? -9.266 21.484 4.094 1 95.75 35 ASP B CA 1
ATOM 1751 C C . ASP B 1 35 ? -8.992 22.391 2.895 1 95.75 35 ASP B C 1
ATOM 1753 O O . ASP B 1 35 ? -9.789 23.281 2.584 1 95.75 35 ASP B O 1
ATOM 1757 N N . VAL B 1 36 ? -7.902 22.141 2.254 1 96.75 36 VAL B N 1
ATOM 1758 C CA . VAL B 1 36 ? -7.574 22.906 1.052 1 96.75 36 VAL B CA 1
ATOM 1759 C C . VAL B 1 36 ? -8.617 22.625 -0.029 1 96.75 36 VAL B C 1
ATOM 1761 O O . VAL B 1 36 ? -9.117 23.562 -0.667 1 96.75 36 VAL B O 1
ATOM 1764 N N . ILE B 1 37 ? -8.977 21.391 -0.198 1 96.44 37 ILE B N 1
ATOM 1765 C CA . ILE B 1 37 ? -9.961 21 -1.201 1 96.44 37 ILE B CA 1
ATOM 1766 C C . ILE B 1 37 ? -11.328 21.578 -0.845 1 96.44 37 ILE B C 1
ATOM 1768 O O . ILE B 1 37 ? -12.062 22.031 -1.724 1 96.44 37 ILE B O 1
ATOM 1772 N N . ARG B 1 38 ? -11.633 21.547 0.424 1 95.75 38 ARG B N 1
ATOM 1773 C CA . ARG B 1 38 ? -12.898 22.109 0.876 1 95.75 38 ARG B CA 1
ATOM 1774 C C . ARG B 1 38 ? -12.977 23.609 0.569 1 95.75 38 ARG B C 1
ATOM 1776 O O . ARG B 1 38 ? -14 24.094 0.086 1 95.75 38 ARG B O 1
ATOM 1783 N N . MET B 1 39 ? -11.961 24.25 0.896 1 96.5 39 MET B N 1
ATOM 1784 C CA . MET B 1 39 ? -11.898 25.688 0.637 1 96.5 39 MET B CA 1
ATOM 1785 C C . MET B 1 39 ? -12.062 25.969 -0.851 1 96.5 39 MET B C 1
ATOM 1787 O O . MET B 1 39 ? -12.852 26.844 -1.237 1 96.5 39 MET B O 1
ATOM 1791 N N . GLU B 1 40 ? -11.344 25.234 -1.646 1 96.94 40 GLU B N 1
ATOM 1792 C CA . GLU B 1 40 ? -11.422 25.422 -3.092 1 96.94 40 GLU B CA 1
ATOM 1793 C C . GLU B 1 40 ? -12.812 25.062 -3.613 1 96.94 40 GLU B C 1
ATOM 1795 O O . GLU B 1 40 ? -13.312 25.703 -4.539 1 96.94 40 GLU B O 1
ATOM 1800 N N . THR B 1 41 ? -13.375 24.078 -3.055 1 96.81 41 THR B N 1
ATOM 1801 C CA . THR B 1 41 ? -14.711 23.641 -3.461 1 96.81 41 THR B CA 1
ATOM 1802 C C . THR B 1 41 ? -15.742 24.734 -3.182 1 96.81 41 THR B C 1
ATOM 1804 O O . THR B 1 41 ? -16.594 25.016 -4.023 1 96.81 41 THR B O 1
ATOM 1807 N N . SER B 1 42 ? -15.656 25.25 -1.975 1 96.81 42 SER B N 1
ATOM 1808 C CA . SER B 1 42 ? -16.547 26.344 -1.612 1 96.81 42 SER B CA 1
ATOM 1809 C C . SER B 1 42 ? -16.406 27.516 -2.58 1 96.81 42 SER B C 1
ATOM 1811 O O . SER B 1 42 ? -17.406 28.109 -2.992 1 96.81 42 SER B O 1
ATOM 1813 N N . ARG B 1 43 ? -15.297 27.828 -2.973 1 95.56 43 ARG B N 1
ATOM 1814 C CA . ARG B 1 43 ? -15.016 28.938 -3.879 1 95.56 43 ARG B CA 1
ATOM 1815 C C . ARG B 1 43 ? -15.57 28.656 -5.273 1 95.56 43 ARG B C 1
ATOM 1817 O O . ARG B 1 43 ? -16.156 29.547 -5.898 1 95.56 43 ARG B O 1
ATOM 1824 N N . LEU B 1 44 ? -15.43 27.422 -5.715 1 94.5 44 LEU B N 1
ATOM 1825 C CA . LEU B 1 44 ? -15.75 27.062 -7.09 1 94.5 44 LEU B CA 1
ATOM 1826 C C . LEU B 1 44 ? -17.25 26.797 -7.242 1 94.5 44 LEU B C 1
ATOM 1828 O O . LEU B 1 44 ? -17.844 27.156 -8.258 1 94.5 44 LEU B O 1
ATOM 1832 N N . TYR B 1 45 ? -17.828 26.141 -6.203 1 94.56 45 TYR B N 1
ATOM 1833 C CA . TYR B 1 45 ? -19.188 25.641 -6.402 1 94.56 45 TYR B CA 1
ATOM 1834 C C . TYR B 1 45 ? -20.141 26.219 -5.379 1 94.56 45 TYR B C 1
ATOM 1836 O O . TYR B 1 45 ? -21.359 26.141 -5.543 1 94.56 45 TYR B O 1
ATOM 1844 N N . GLY B 1 46 ? -19.703 26.75 -4.309 1 94.19 46 GLY B N 1
ATOM 1845 C CA . GLY B 1 46 ? -20.531 27.328 -3.258 1 94.19 46 GLY B CA 1
ATOM 1846 C C . GLY B 1 46 ? -21.172 26.281 -2.367 1 94.19 46 GLY B C 1
ATOM 1847 O O . GLY B 1 46 ? -21.797 26.625 -1.359 1 94.19 46 GLY B O 1
ATOM 1848 N N . ILE B 1 47 ? -21.141 25.078 -2.854 1 92.81 47 ILE B N 1
ATOM 1849 C CA . ILE B 1 47 ? -21.703 23.984 -2.086 1 92.81 47 ILE B CA 1
ATOM 1850 C C . ILE B 1 47 ? -20.688 22.844 -1.97 1 92.81 47 ILE B C 1
ATOM 1852 O O . ILE B 1 47 ? -19.984 22.531 -2.936 1 92.81 47 ILE B O 1
ATOM 1856 N N . ILE B 1 48 ? -20.625 22.297 -0.781 1 92.25 48 ILE B N 1
ATOM 1857 C CA . ILE B 1 48 ? -19.672 21.219 -0.53 1 92.25 48 ILE B CA 1
ATOM 1858 C C . ILE B 1 48 ? -20.406 19.891 -0.465 1 92.25 48 ILE B C 1
ATOM 1860 O O . ILE B 1 48 ? -21.188 19.641 0.458 1 92.25 48 ILE B O 1
ATOM 1864 N N . THR B 1 49 ? -20.172 19.094 -1.474 1 88.25 49 THR B N 1
ATOM 1865 C CA . THR B 1 49 ? -20.656 17.719 -1.548 1 88.25 49 THR B CA 1
ATOM 1866 C C . THR B 1 49 ? -19.516 16.781 -1.933 1 88.25 49 THR B C 1
ATOM 1868 O O . THR B 1 49 ? -18.469 17.219 -2.418 1 88.25 49 THR B O 1
ATOM 1871 N N . PRO B 1 50 ? -19.656 15.531 -1.679 1 84.25 50 PRO B N 1
ATOM 1872 C CA . PRO B 1 50 ? -18.625 14.594 -2.121 1 84.25 50 PRO B CA 1
ATOM 1873 C C . PRO B 1 50 ? -18.312 14.727 -3.609 1 84.25 50 PRO B C 1
ATOM 1875 O O . PRO B 1 50 ? -17.141 14.633 -4.004 1 84.25 50 PRO B O 1
ATOM 1878 N N . GLU B 1 51 ? -19.328 14.906 -4.352 1 88.06 51 GLU B N 1
ATOM 1879 C CA . GLU B 1 51 ? -19.141 15.031 -5.797 1 88.06 51 GLU B CA 1
ATOM 1880 C C . GLU B 1 51 ? -18.344 16.281 -6.145 1 88.06 51 GLU B C 1
ATOM 1882 O O . GLU B 1 51 ? -17.375 16.203 -6.918 1 88.06 51 GLU B O 1
ATOM 1887 N N . THR B 1 52 ? -18.766 17.391 -5.52 1 92.62 52 THR B N 1
ATOM 1888 C CA . THR B 1 52 ? -18.062 18.641 -5.816 1 92.62 52 THR B CA 1
ATOM 1889 C C . THR B 1 52 ? -16.625 18.594 -5.289 1 92.62 52 THR B C 1
ATOM 1891 O O . THR 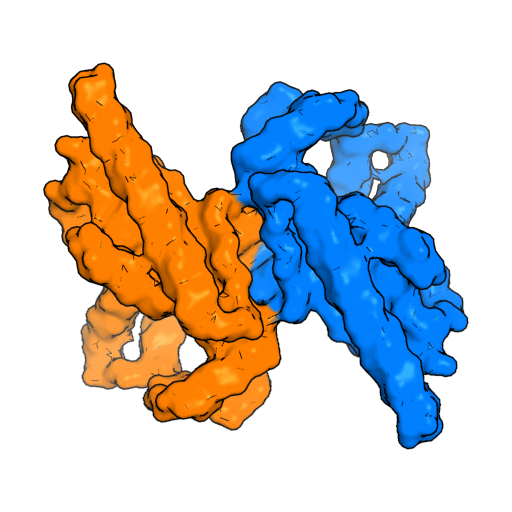B 1 52 ? -15.719 19.156 -5.895 1 92.62 52 THR B O 1
ATOM 1894 N N . MET B 1 53 ? -16.406 17.906 -4.195 1 92.25 53 MET B N 1
ATOM 1895 C CA . MET B 1 53 ? -15.062 17.766 -3.639 1 92.25 53 MET B CA 1
ATOM 1896 C C . MET B 1 53 ? -14.172 16.938 -4.566 1 92.25 53 MET B C 1
ATOM 1898 O O . MET B 1 53 ? -13.008 17.281 -4.785 1 92.25 53 MET B O 1
ATOM 1902 N N . ARG B 1 54 ? -14.703 15.883 -5.035 1 90.38 54 ARG B N 1
ATOM 1903 C CA . ARG B 1 54 ? -13.969 15.031 -5.965 1 90.38 54 ARG B CA 1
ATOM 1904 C C . ARG B 1 54 ? -13.602 15.797 -7.234 1 90.38 54 ARG B C 1
ATOM 1906 O O . ARG B 1 54 ? -12.477 15.695 -7.727 1 90.38 54 ARG B O 1
ATOM 1913 N N . GLU B 1 55 ? -14.539 16.469 -7.723 1 94.44 55 GLU B N 1
ATOM 1914 C CA . GLU B 1 55 ? -14.305 17.266 -8.922 1 94.44 55 GLU B CA 1
ATOM 1915 C C . GLU B 1 55 ? -13.234 18.328 -8.68 1 94.44 55 GLU B C 1
ATOM 1917 O O . GLU B 1 55 ? -12.359 18.531 -9.523 1 94.44 55 GLU B O 1
ATOM 1922 N N . THR B 1 56 ? -13.391 18.969 -7.57 1 96.88 56 THR B N 1
ATOM 1923 C CA . THR B 1 56 ? -12.406 19.984 -7.211 1 96.88 56 THR B CA 1
ATOM 1924 C C . THR B 1 56 ? -11.016 19.375 -7.098 1 96.88 56 THR B C 1
ATOM 1926 O O . THR B 1 56 ? -10.047 19.953 -7.602 1 96.88 56 THR B O 1
ATOM 1929 N N . SER B 1 57 ? -10.938 18.234 -6.445 1 96.06 57 SER B N 1
ATOM 1930 C CA . SER B 1 57 ? -9.656 17.547 -6.27 1 96.06 57 SER B CA 1
ATOM 1931 C C . SER B 1 57 ? -8.977 17.312 -7.613 1 96.06 57 SER B C 1
ATOM 1933 O O . SER B 1 57 ? -7.777 17.562 -7.762 1 96.06 57 SER B O 1
ATOM 1935 N N . ARG B 1 58 ? -9.695 16.859 -8.547 1 95.5 58 ARG B N 1
ATOM 1936 C CA . ARG B 1 58 ? -9.164 16.609 -9.883 1 95.5 58 ARG B CA 1
ATOM 1937 C C . ARG B 1 58 ? -8.812 17.906 -10.594 1 95.5 58 ARG B C 1
ATOM 1939 O O . ARG B 1 58 ? -7.738 18.016 -11.195 1 95.5 58 ARG B O 1
ATOM 1946 N N . ARG B 1 59 ? -9.641 18.844 -10.43 1 96.44 59 ARG B N 1
ATOM 1947 C CA . ARG B 1 59 ? -9.508 20.109 -11.156 1 96.44 59 ARG B CA 1
ATOM 1948 C C . ARG B 1 59 ? -8.281 20.875 -10.695 1 96.44 59 ARG B C 1
ATOM 1950 O O . ARG B 1 59 ? -7.492 21.344 -11.516 1 96.44 59 ARG B O 1
ATOM 1957 N N . VAL B 1 60 ? -8.117 21 -9.453 1 97.06 60 VAL B N 1
ATOM 1958 C CA . VAL B 1 60 ? -7.023 21.828 -8.945 1 97.06 60 VAL B CA 1
ATOM 1959 C C . VAL B 1 60 ? -5.688 21.172 -9.297 1 97.06 60 VAL B C 1
ATOM 1961 O O . VAL B 1 60 ? -4.715 21.875 -9.602 1 97.06 60 VAL B O 1
ATOM 1964 N N . ARG B 1 61 ? -5.617 19.859 -9.258 1 95.88 61 ARG B N 1
ATOM 1965 C CA . ARG B 1 61 ? -4.383 19.172 -9.633 1 95.88 61 ARG B CA 1
ATOM 1966 C C . ARG B 1 61 ? -4.102 19.312 -11.125 1 95.88 61 ARG B C 1
ATOM 1968 O O . ARG B 1 61 ? -2.943 19.438 -11.531 1 95.88 61 ARG B O 1
ATOM 1975 N N . LYS B 1 62 ? -5.148 19.281 -11.922 1 96.19 62 LYS B N 1
ATOM 1976 C CA . LYS B 1 62 ? -5.012 19.469 -13.367 1 96.19 62 LYS B CA 1
ATOM 1977 C C . LYS B 1 62 ? -4.57 20.891 -13.695 1 96.19 62 LYS B C 1
ATOM 1979 O O . LYS B 1 62 ? -3.689 21.094 -14.539 1 96.19 62 LYS B O 1
ATOM 1984 N N . LEU B 1 63 ? -5.105 21.875 -13.008 1 96.81 63 LEU B N 1
ATOM 1985 C CA . LEU B 1 63 ? -4.902 23.281 -13.344 1 96.81 63 LEU B CA 1
ATOM 1986 C C . LEU B 1 63 ? -3.609 23.797 -12.719 1 96.81 63 LEU B C 1
ATOM 1988 O O . LEU B 1 63 ? -2.896 24.594 -13.336 1 96.81 63 LEU B O 1
ATOM 1992 N N . TYR B 1 64 ? -3.369 23.391 -11.5 1 97.5 64 TYR B N 1
ATOM 1993 C CA . TYR B 1 64 ? -2.314 24.062 -10.75 1 97.5 64 TYR B CA 1
ATOM 1994 C C . TYR B 1 64 ? -1.165 23.109 -10.453 1 97.5 64 TYR B C 1
ATOM 1996 O O . TYR B 1 64 ? -0.138 23.516 -9.906 1 97.5 64 TYR B O 1
ATOM 2004 N N . GLY B 1 65 ? -1.305 21.844 -10.797 1 97.38 65 GLY B N 1
ATOM 2005 C CA . GLY B 1 65 ? -0.272 20.859 -10.555 1 97.38 65 GLY B CA 1
ATOM 2006 C C . GLY B 1 65 ? -0.633 19.875 -9.461 1 97.38 65 GLY B C 1
ATOM 2007 O O . GLY B 1 65 ? -1.403 20.203 -8.555 1 97.38 65 GLY B O 1
ATOM 2008 N N . GLU B 1 66 ? -0.034 18.703 -9.531 1 97.06 66 GLU B N 1
ATOM 2009 C CA . GLU B 1 66 ? -0.31 17.625 -8.594 1 97.06 66 GLU B CA 1
ATOM 2010 C C . GLU B 1 66 ? 0.141 17.984 -7.18 1 97.06 66 GLU B C 1
ATOM 2012 O O . GLU B 1 66 ? -0.299 17.391 -6.203 1 97.06 66 GLU B O 1
ATOM 2017 N N . ASP B 1 67 ? 1 18.984 -7.113 1 97.81 67 ASP B N 1
ATOM 2018 C CA . ASP B 1 67 ? 1.57 19.344 -5.816 1 97.81 67 ASP B CA 1
ATOM 2019 C C . ASP B 1 67 ? 0.811 20.5 -5.188 1 97.81 67 ASP B C 1
ATOM 2021 O O . ASP B 1 67 ? 1.182 20.984 -4.117 1 97.81 67 ASP B O 1
ATOM 2025 N N . TYR B 1 68 ? -0.215 20.953 -5.809 1 98.25 68 TYR B N 1
ATOM 2026 C CA . TYR B 1 68 ? -0.917 22.172 -5.406 1 98.25 68 TYR B CA 1
ATOM 2027 C C . TYR B 1 68 ? -1.406 22.062 -3.965 1 98.25 68 TYR B C 1
ATOM 2029 O O . TYR B 1 68 ? -1.168 22.953 -3.154 1 98.25 68 TYR B O 1
ATOM 2037 N N . VAL B 1 69 ? -2.053 21 -3.65 1 98.5 69 VAL B N 1
ATOM 2038 C CA . VAL B 1 69 ? -2.658 20.844 -2.332 1 98.5 69 VAL B CA 1
ATOM 2039 C C . VAL B 1 69 ? -1.567 20.812 -1.264 1 98.5 69 VAL B C 1
ATOM 2041 O O . VAL B 1 69 ? -1.724 21.406 -0.194 1 98.5 69 VAL B O 1
ATOM 2044 N N . ALA B 1 70 ? -0.481 20.141 -1.526 1 98.62 70 ALA B N 1
ATOM 2045 C CA . ALA B 1 70 ? 0.644 20.078 -0.597 1 98.62 70 ALA B CA 1
ATOM 2046 C C . ALA B 1 70 ? 1.242 21.469 -0.372 1 98.62 70 ALA B C 1
ATOM 2048 O O . ALA B 1 70 ? 1.517 21.859 0.766 1 98.62 70 ALA B O 1
ATOM 2049 N N . ARG B 1 71 ? 1.408 22.234 -1.435 1 98.12 71 ARG B N 1
ATOM 2050 C CA . ARG B 1 71 ? 1.965 23.578 -1.318 1 98.12 71 ARG B CA 1
ATOM 2051 C C . ARG B 1 71 ? 1.073 24.469 -0.458 1 98.12 71 ARG B C 1
ATOM 2053 O O . ARG B 1 71 ? 1.565 25.203 0.4 1 98.12 71 ARG B O 1
ATOM 2060 N N . LYS B 1 72 ? -0.174 24.375 -0.746 1 98.06 72 LYS B N 1
ATOM 2061 C CA . LYS B 1 72 ? -1.116 25.188 0.029 1 98.06 72 LYS B CA 1
ATOM 2062 C C . LYS B 1 72 ? -1.112 24.766 1.498 1 98.06 72 LYS B C 1
ATOM 2064 O O . LYS B 1 72 ? -1.269 25.609 2.385 1 98.06 72 LYS B O 1
ATOM 2069 N N . THR B 1 73 ? -0.988 23.469 1.771 1 98.19 73 THR B N 1
ATOM 2070 C CA . THR B 1 73 ? -0.917 22.984 3.145 1 98.19 73 THR B CA 1
ATOM 2071 C C . THR B 1 73 ? 0.348 23.484 3.834 1 98.19 73 THR B C 1
ATOM 2073 O O . THR B 1 73 ? 0.315 23.875 5.004 1 98.19 73 THR B O 1
ATOM 2076 N N . ILE B 1 74 ? 1.437 23.516 3.141 1 97.75 74 ILE B N 1
ATOM 2077 C CA . ILE B 1 74 ? 2.701 24 3.682 1 97.75 74 ILE B CA 1
ATOM 2078 C C . ILE B 1 74 ? 2.547 25.453 4.117 1 97.75 74 ILE B C 1
ATOM 2080 O O . ILE B 1 74 ? 3.1 25.875 5.145 1 97.75 74 ILE B O 1
ATOM 2084 N N . GLU B 1 75 ? 1.806 26.203 3.359 1 97 75 GLU B N 1
ATOM 2085 C CA . GLU B 1 75 ? 1.554 27.594 3.725 1 97 75 GLU B CA 1
ATOM 2086 C C . GLU B 1 75 ? 0.892 27.703 5.098 1 97 75 GLU B C 1
ATOM 2088 O O . GLU B 1 75 ? 1.099 28.672 5.82 1 97 75 GLU B O 1
ATOM 2093 N N . GLN B 1 76 ? 0.129 26.719 5.426 1 95.38 76 GLN B N 1
ATOM 2094 C CA . GLN B 1 76 ? -0.593 26.719 6.695 1 95.38 76 GLN B CA 1
ATOM 2095 C C . GLN B 1 76 ? 0.319 26.297 7.848 1 95.38 76 GLN B C 1
ATOM 2097 O O . GLN B 1 76 ? 0.028 26.594 9.008 1 95.38 76 GLN B O 1
ATOM 2102 N N . ILE B 1 77 ? 1.357 25.609 7.562 1 95.38 77 ILE B N 1
ATOM 2103 C CA . ILE B 1 77 ? 2.174 25.078 8.648 1 95.38 77 ILE B CA 1
ATOM 2104 C C . ILE B 1 77 ? 3.488 25.859 8.734 1 95.38 77 ILE B C 1
ATOM 2106 O O . ILE B 1 77 ? 4.422 25.438 9.414 1 95.38 77 ILE B O 1
ATOM 2110 N N . LYS B 1 78 ? 3.342 26.969 8.062 1 86.25 78 LYS B N 1
ATOM 2111 C CA . LYS B 1 78 ? 4.516 27.844 8.016 1 86.25 78 LYS B CA 1
ATOM 2112 C C . LYS B 1 78 ? 4.883 28.344 9.414 1 86.25 78 LYS B C 1
ATOM 2114 O O . LYS B 1 78 ? 4.004 28.656 10.219 1 86.25 78 LYS B O 1
ATOM 2119 N N . GLU B 1 79 ? 5.867 27.906 10.172 1 87.38 79 GLU B N 1
ATOM 2120 C CA . GLU B 1 79 ? 6.465 28.422 11.406 1 87.38 79 GLU B CA 1
ATOM 2121 C C . GLU B 1 79 ? 6.32 27.406 12.547 1 87.38 79 GLU B C 1
ATOM 2123 O O . GLU B 1 79 ? 6.73 27.688 13.68 1 87.38 79 GLU B O 1
ATOM 2128 N N . LYS B 1 80 ? 5.641 26.438 12.078 1 91.5 80 LYS B N 1
ATOM 2129 C CA . LYS B 1 80 ? 5.504 25.422 13.117 1 91.5 80 LYS B CA 1
ATOM 2130 C C . LYS B 1 80 ? 6.844 24.734 13.398 1 91.5 80 LYS B C 1
ATOM 2132 O O . LYS B 1 80 ? 7.746 24.766 12.562 1 91.5 80 LYS B O 1
ATOM 2137 N N . ARG B 1 81 ? 6.883 24.328 14.602 1 92.88 81 ARG B N 1
ATOM 2138 C CA . ARG B 1 81 ? 8.055 23.594 15.055 1 92.88 81 ARG B CA 1
ATOM 2139 C C . ARG B 1 81 ? 7.645 22.297 15.758 1 92.88 81 ARG B C 1
ATOM 2141 O O . ARG B 1 81 ? 6.477 22.109 16.094 1 92.88 81 ARG B O 1
ATOM 2148 N N . GLY B 1 82 ? 8.648 21.406 15.883 1 95.44 82 GLY B N 1
ATOM 2149 C CA . GLY B 1 82 ? 8.344 20.141 16.516 1 95.44 82 GLY B CA 1
ATOM 2150 C C . GLY B 1 82 ? 7.66 19.156 15.586 1 95.44 82 GLY B C 1
ATOM 2151 O O . GLY B 1 82 ? 7.766 19.266 14.367 1 95.44 82 GLY B O 1
ATOM 2152 N N . VAL B 1 83 ? 7.027 18.172 16.188 1 97.94 83 VAL B N 1
ATOM 2153 C CA . VAL B 1 83 ? 6.371 17.125 15.406 1 97.94 83 VAL B CA 1
ATOM 2154 C C . VAL B 1 83 ? 4.941 17.547 15.086 1 97.94 83 VAL B C 1
ATOM 2156 O O . VAL B 1 83 ? 4.184 17.938 15.977 1 97.94 83 VAL B O 1
ATOM 2159 N N . ILE B 1 84 ? 4.578 17.516 13.828 1 98.44 84 ILE B N 1
ATOM 2160 C CA . ILE B 1 84 ? 3.203 17.766 13.414 1 98.44 84 ILE B CA 1
ATOM 2161 C C . ILE B 1 84 ? 2.699 16.625 12.547 1 98.44 84 ILE B C 1
ATOM 2163 O O . ILE B 1 84 ? 3.494 15.836 12.023 1 98.44 84 ILE B O 1
ATOM 2167 N N . VAL B 1 85 ? 1.386 16.531 12.453 1 98.75 85 VAL B N 1
ATOM 2168 C CA . VAL B 1 85 ? 0.749 15.5 11.633 1 98.75 85 VAL B CA 1
ATOM 2169 C C . VAL B 1 85 ? -0.016 16.156 10.484 1 98.75 85 VAL B C 1
ATOM 2171 O O . VAL B 1 85 ? -0.749 17.125 10.695 1 98.75 85 VAL B O 1
ATOM 2174 N N . VAL B 1 86 ? 0.193 15.719 9.289 1 98.75 86 VAL B N 1
ATOM 2175 C CA . VAL B 1 86 ? -0.554 16.141 8.109 1 98.75 86 VAL B CA 1
ATOM 2176 C C . VAL B 1 86 ? -1.325 14.961 7.527 1 98.75 86 VAL B C 1
ATOM 2178 O O . VAL B 1 86 ? -0.726 13.992 7.047 1 98.75 86 VAL B O 1
ATOM 2181 N N . ASP B 1 87 ? -2.605 15.078 7.535 1 98.19 87 ASP B N 1
ATOM 2182 C CA . ASP B 1 87 ? -3.49 14 7.102 1 98.19 87 ASP B CA 1
ATOM 2183 C C . ASP B 1 87 ? -3.945 14.211 5.66 1 98.19 87 ASP B C 1
ATOM 2185 O O . ASP B 1 87 ? -4.438 15.289 5.309 1 98.19 87 ASP B O 1
ATOM 2189 N N . GLY B 1 88 ? -3.738 13.109 4.887 1 97.38 88 GLY B N 1
ATOM 2190 C CA . GLY B 1 88 ? -4.441 13.148 3.615 1 97.38 88 GLY B CA 1
ATOM 2191 C C . GLY B 1 88 ? -3.512 13.227 2.42 1 97.38 88 GLY B C 1
ATOM 2192 O O . GLY B 1 88 ? -3.92 13.648 1.336 1 97.38 88 GLY B O 1
ATOM 2193 N N . VAL B 1 89 ? -2.279 12.922 2.502 1 98.38 89 VAL B N 1
ATOM 2194 C CA . VAL B 1 89 ? -1.379 12.891 1.354 1 98.38 89 VAL B CA 1
ATOM 2195 C C . VAL B 1 89 ? -1.864 11.859 0.342 1 98.38 89 VAL B C 1
ATOM 2197 O O . VAL B 1 89 ? -2.35 10.789 0.721 1 98.38 89 VAL B O 1
ATOM 2200 N N . ARG B 1 90 ? -1.71 12.227 -0.979 1 97.69 90 AR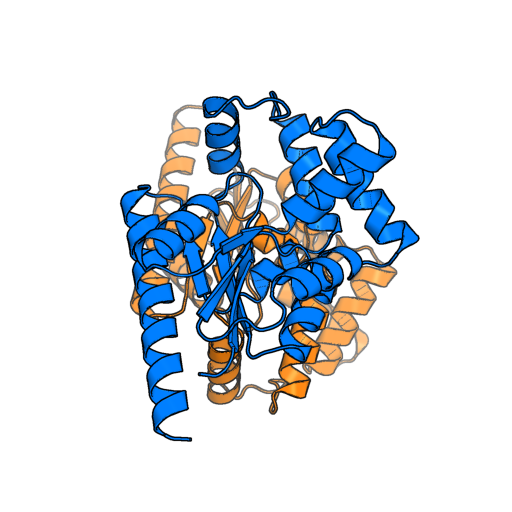G B N 1
ATOM 2201 C CA . ARG B 1 90 ? -2.369 11.375 -1.963 1 97.69 90 ARG B CA 1
ATOM 2202 C C . ARG B 1 90 ? -1.385 10.906 -3.029 1 97.69 90 ARG B C 1
ATOM 2204 O O . ARG B 1 90 ? -1.722 10.07 -3.867 1 97.69 90 ARG B O 1
ATOM 2211 N N . SER B 1 91 ? -0.143 11.469 -3.045 1 98.31 91 SER B N 1
ATOM 2212 C CA . SER B 1 91 ? 0.786 11.094 -4.105 1 98.31 91 SER B CA 1
ATOM 2213 C C . SER B 1 91 ? 2.232 11.281 -3.666 1 98.31 91 SER B C 1
ATOM 2215 O O . SER B 1 91 ? 2.508 12.016 -2.709 1 98.31 91 SER B O 1
ATOM 2217 N N . LEU B 1 92 ? 3.115 10.648 -4.406 1 98.44 92 LEU B N 1
ATOM 2218 C CA . LEU B 1 92 ? 4.535 10.812 -4.125 1 98.44 92 LEU B CA 1
ATOM 2219 C C . LEU B 1 92 ? 5 12.227 -4.473 1 98.44 92 LEU B C 1
ATOM 2221 O O . LEU B 1 92 ? 5.934 12.742 -3.859 1 98.44 92 LEU B O 1
ATOM 2225 N N . VAL B 1 93 ? 4.367 12.836 -5.426 1 98.38 93 VAL B N 1
ATOM 2226 C CA . VAL B 1 93 ? 4.664 14.227 -5.754 1 98.38 93 VAL B CA 1
ATOM 2227 C C . VAL B 1 93 ? 4.426 15.109 -4.527 1 98.38 93 VAL B C 1
ATOM 2229 O O . VAL B 1 93 ? 5.258 15.961 -4.199 1 98.38 93 VAL B O 1
ATOM 2232 N N . GLU B 1 94 ? 3.34 14.883 -3.865 1 98.69 94 GLU B N 1
ATOM 2233 C CA . GLU B 1 94 ? 3.027 15.633 -2.652 1 98.69 94 GLU B CA 1
ATOM 2234 C C . GLU B 1 94 ? 4.023 15.312 -1.538 1 98.69 94 GLU B C 1
ATOM 2236 O O . GLU B 1 94 ? 4.461 16.219 -0.816 1 98.69 94 GLU B O 1
ATOM 2241 N N . VAL B 1 95 ? 4.34 14.055 -1.354 1 98.81 95 VAL B N 1
ATOM 2242 C CA . VAL B 1 95 ? 5.312 13.633 -0.35 1 98.81 95 VAL B CA 1
ATOM 2243 C C . VAL B 1 95 ? 6.625 14.391 -0.552 1 98.81 95 VAL B C 1
ATOM 2245 O O . VAL B 1 95 ? 7.223 14.875 0.411 1 98.81 95 VAL B O 1
ATOM 2248 N N . GLU B 1 96 ? 7.012 14.477 -1.786 1 98.56 96 GLU B N 1
ATOM 2249 C CA . GLU B 1 96 ? 8.281 15.125 -2.104 1 98.56 96 GLU B CA 1
ATOM 2250 C C . GLU B 1 96 ? 8.25 16.609 -1.726 1 98.56 96 GLU B C 1
ATOM 2252 O O . GLU B 1 96 ? 9.258 17.156 -1.275 1 98.56 96 GLU B O 1
ATOM 2257 N N . VAL B 1 97 ? 7.164 17.266 -1.913 1 98.5 97 VAL B N 1
ATOM 2258 C CA . VAL B 1 97 ? 7.008 18.672 -1.521 1 98.5 97 VAL B CA 1
ATOM 2259 C C . VAL B 1 97 ? 7.277 18.812 -0.026 1 98.5 97 VAL B C 1
ATOM 2261 O O . VAL B 1 97 ? 8.016 19.703 0.39 1 98.5 97 VAL B O 1
ATOM 2264 N N . PHE B 1 98 ? 6.715 17.922 0.749 1 98.69 98 PHE B N 1
ATOM 2265 C CA . PHE B 1 98 ? 6.887 17.984 2.195 1 98.69 98 PHE B CA 1
ATOM 2266 C C . PHE B 1 98 ? 8.32 17.641 2.582 1 98.69 98 PHE B C 1
ATOM 2268 O O . PHE B 1 98 ? 8.891 18.25 3.486 1 98.69 98 PHE B O 1
ATOM 2275 N N . LYS B 1 99 ? 8.922 16.672 1.922 1 98.44 99 LYS B N 1
ATOM 2276 C CA . LYS B 1 99 ? 10.289 16.25 2.213 1 98.44 99 LYS B CA 1
ATOM 2277 C C . LYS B 1 99 ? 11.281 17.375 1.967 1 98.44 99 LYS B C 1
ATOM 2279 O O . LYS B 1 99 ? 12.289 17.484 2.666 1 98.44 99 LYS B O 1
ATOM 2284 N N . LYS B 1 100 ? 10.984 18.141 0.937 1 97.56 100 LYS B N 1
ATOM 2285 C CA . LYS B 1 100 ? 11.844 19.281 0.63 1 97.56 100 LYS B CA 1
ATOM 2286 C C . LYS B 1 100 ? 11.711 20.375 1.692 1 97.56 100 LYS B C 1
ATOM 2288 O O . LYS B 1 100 ? 12.617 21.188 1.865 1 97.56 100 LYS B O 1
ATOM 2293 N N . TYR B 1 101 ? 10.633 20.344 2.387 1 97.38 101 TYR B N 1
ATOM 2294 C CA . TYR B 1 101 ? 10.328 21.422 3.336 1 97.38 101 TYR B CA 1
ATOM 2295 C C . TYR B 1 101 ? 10.836 21.062 4.73 1 97.38 101 TYR B C 1
ATOM 2297 O O . TYR B 1 101 ? 11.312 21.938 5.457 1 97.38 101 TYR B O 1
ATOM 2305 N N . ALA B 1 102 ? 10.734 19.812 5.129 1 97.38 102 ALA B N 1
ATOM 2306 C CA . ALA B 1 102 ? 11.133 19.375 6.461 1 97.38 102 ALA B CA 1
ATOM 2307 C C . ALA B 1 102 ? 11.398 17.875 6.488 1 97.38 102 ALA B C 1
ATOM 2309 O O . ALA B 1 102 ? 11.086 17.156 5.523 1 97.38 102 ALA B O 1
ATOM 2310 N N . GLU B 1 103 ? 12.086 17.406 7.535 1 97.19 103 GLU B N 1
ATOM 2311 C CA . GLU B 1 103 ? 12.156 15.961 7.754 1 97.19 103 GLU B CA 1
ATOM 2312 C C . GLU B 1 103 ? 10.758 15.344 7.844 1 97.19 103 GLU B C 1
ATOM 2314 O O . GLU B 1 103 ? 9.883 15.883 8.531 1 97.19 103 GLU B O 1
ATOM 2319 N N . THR B 1 104 ? 10.562 14.266 7.086 1 98.44 104 THR B N 1
ATOM 2320 C CA . THR B 1 104 ? 9.211 13.75 6.891 1 98.44 104 THR B CA 1
ATOM 2321 C C . THR B 1 104 ? 9.211 12.219 6.945 1 98.44 104 THR B C 1
ATOM 2323 O O . THR B 1 104 ? 10.141 11.578 6.457 1 98.44 104 THR B O 1
ATOM 2326 N N . VAL B 1 105 ? 8.211 11.625 7.566 1 98.75 105 VAL B N 1
ATOM 2327 C CA . VAL B 1 105 ? 7.957 10.195 7.457 1 98.75 105 VAL B CA 1
ATOM 2328 C C . VAL B 1 105 ? 6.512 9.953 7.027 1 98.75 105 VAL B C 1
ATOM 2330 O O . VAL B 1 105 ? 5.652 10.82 7.203 1 98.75 105 VAL B O 1
ATOM 2333 N N . ILE B 1 106 ? 6.285 8.828 6.43 1 98.94 106 ILE B N 1
ATOM 2334 C CA . ILE B 1 106 ? 4.945 8.414 6.035 1 98.94 106 ILE B CA 1
ATOM 2335 C C . ILE B 1 106 ? 4.414 7.379 7.023 1 98.94 106 ILE B C 1
ATOM 2337 O O . ILE B 1 106 ? 5.07 6.371 7.289 1 98.94 106 ILE B O 1
ATOM 2341 N N . LEU B 1 107 ? 3.303 7.629 7.602 1 98.94 107 LEU B N 1
ATOM 2342 C CA . LEU B 1 107 ? 2.535 6.684 8.406 1 98.94 107 LEU B CA 1
ATOM 2343 C C . LEU B 1 107 ? 1.259 6.266 7.688 1 98.94 107 LEU B C 1
ATOM 2345 O O . LEU B 1 107 ? 0.327 7.062 7.551 1 98.94 107 LEU B O 1
ATOM 2349 N N . ALA B 1 108 ? 1.208 5.02 7.254 1 98.94 108 ALA B N 1
ATOM 2350 C CA . ALA B 1 108 ? 0.046 4.539 6.512 1 98.94 108 ALA B CA 1
ATOM 2351 C C . ALA B 1 108 ? -0.869 3.703 7.402 1 98.94 108 ALA B C 1
ATOM 2353 O O . ALA B 1 108 ? -0.401 3.018 8.312 1 98.94 108 ALA B O 1
ATOM 2354 N N . VAL B 1 109 ? -2.154 3.791 7.172 1 98.88 109 VAL B N 1
ATOM 2355 C CA . VAL B 1 109 ? -3.168 2.936 7.781 1 98.88 109 VAL B CA 1
ATOM 2356 C C . VAL B 1 109 ? -3.846 2.09 6.707 1 98.88 109 VAL B C 1
ATOM 2358 O O . VAL B 1 109 ? -4.277 2.613 5.68 1 98.88 109 VAL B O 1
ATOM 2361 N N . HIS B 1 110 ? -3.885 0.817 6.938 1 98.88 110 HIS B N 1
ATOM 2362 C CA . HIS B 1 110 ? -4.48 -0.089 5.961 1 98.88 110 HIS B CA 1
ATOM 2363 C C . HIS B 1 110 ? -5.691 -0.808 6.543 1 98.88 110 HIS B C 1
ATOM 2365 O O . HIS B 1 110 ? -5.668 -1.243 7.695 1 98.88 110 HIS B O 1
ATOM 2371 N N . ALA B 1 111 ? -6.688 -0.906 5.801 1 98.81 111 ALA B N 1
ATOM 2372 C CA . ALA B 1 111 ? -7.816 -1.819 5.965 1 98.81 111 ALA B CA 1
ATOM 2373 C C . ALA B 1 111 ? -8.281 -2.361 4.613 1 98.81 111 ALA B C 1
ATOM 2375 O O . ALA B 1 111 ? -8.195 -1.67 3.596 1 98.81 111 ALA B O 1
ATOM 2376 N N . SER B 1 112 ? -8.805 -3.58 4.617 1 98.81 112 SER B N 1
ATOM 2377 C CA . SER B 1 112 ? -9.234 -4.207 3.373 1 98.81 112 SER B CA 1
ATOM 2378 C C . SER B 1 112 ? -10.422 -3.469 2.768 1 98.81 112 SER B C 1
ATOM 2380 O O . SER B 1 112 ? -11.148 -2.762 3.473 1 98.81 112 SER B O 1
ATOM 2382 N N . PRO B 1 113 ? -10.641 -3.654 1.451 1 98.69 113 PRO B N 1
ATOM 2383 C CA . PRO B 1 113 ? -11.82 -3.041 0.83 1 98.69 113 PRO B CA 1
ATOM 2384 C C . PRO B 1 113 ? -13.125 -3.443 1.512 1 98.69 113 PRO B C 1
ATOM 2386 O O . PRO B 1 113 ? -14 -2.6 1.729 1 98.69 113 PRO B O 1
ATOM 2389 N N . LYS B 1 114 ? -13.25 -4.672 1.882 1 98.19 114 LYS B N 1
ATOM 2390 C CA . LYS B 1 114 ? -14.469 -5.133 2.543 1 98.19 114 LYS B CA 1
ATOM 2391 C C . LYS B 1 114 ? -14.672 -4.414 3.875 1 98.19 114 LYS B C 1
ATOM 2393 O O . LYS B 1 114 ? -15.766 -3.916 4.152 1 98.19 114 LYS B O 1
ATOM 2398 N N . THR B 1 115 ? -13.617 -4.367 4.633 1 98.19 115 THR B N 1
ATOM 2399 C CA . THR B 1 115 ? -13.68 -3.697 5.926 1 98.19 115 THR B CA 1
ATOM 2400 C C . THR B 1 115 ? -14.008 -2.217 5.754 1 98.19 115 THR B C 1
ATOM 2402 O O . THR B 1 115 ? -14.875 -1.681 6.445 1 98.19 115 THR B O 1
ATOM 2405 N N . ARG B 1 116 ? -13.383 -1.577 4.824 1 97.94 116 ARG B N 1
ATOM 2406 C CA . ARG B 1 116 ? -13.586 -0.151 4.59 1 97.94 116 ARG B CA 1
ATOM 2407 C C . ARG B 1 116 ? -15.016 0.132 4.137 1 97.94 116 ARG B C 1
ATOM 2409 O O . ARG B 1 116 ? -15.641 1.088 4.602 1 97.94 116 ARG B O 1
ATOM 2416 N N . PHE B 1 117 ? -15.508 -0.736 3.295 1 97.75 117 PHE B N 1
ATOM 2417 C CA . PHE B 1 117 ? -16.859 -0.564 2.793 1 97.75 117 PHE B CA 1
ATOM 2418 C C . PHE B 1 117 ? -17.875 -0.641 3.93 1 97.75 117 PHE B C 1
ATOM 2420 O O . PHE B 1 117 ? -18.781 0.19 4.02 1 97.75 117 PHE B O 1
ATOM 2427 N N . GLU B 1 118 ? -17.703 -1.601 4.766 1 96.38 118 GLU B N 1
ATOM 2428 C CA . GLU B 1 118 ? -18.594 -1.762 5.91 1 96.38 118 GLU B CA 1
ATOM 2429 C C . GLU B 1 118 ? -18.547 -0.544 6.828 1 96.38 118 GLU B C 1
ATOM 2431 O O . GLU B 1 118 ? -19.578 -0.082 7.316 1 96.38 118 GLU B O 1
ATOM 2436 N N . ARG B 1 119 ? -17.422 -0.012 7.039 1 95.12 119 ARG B N 1
ATOM 2437 C CA . ARG B 1 119 ? -17.234 1.156 7.898 1 95.12 119 ARG B CA 1
ATOM 2438 C C . ARG B 1 119 ? -17.906 2.385 7.297 1 95.12 119 ARG B C 1
ATOM 2440 O O . ARG B 1 119 ? -18.578 3.141 8 1 95.12 119 ARG B O 1
ATOM 2447 N N . ILE B 1 120 ? -17.688 2.557 6.016 1 93.44 120 ILE B N 1
ATOM 2448 C CA . ILE B 1 120 ? -18.25 3.715 5.32 1 93.44 120 ILE B CA 1
ATOM 2449 C C . ILE B 1 120 ? -19.766 3.643 5.336 1 93.44 120 ILE B C 1
ATOM 2451 O O . ILE B 1 120 ? -20.438 4.652 5.559 1 93.44 120 ILE B O 1
ATOM 2455 N N . ARG B 1 121 ? -20.281 2.469 5.129 1 91.62 121 ARG B N 1
ATOM 2456 C CA . ARG B 1 121 ? -21.734 2.268 5.145 1 91.62 121 ARG B CA 1
ATOM 2457 C C . ARG B 1 121 ? -22.312 2.559 6.527 1 91.62 121 ARG B C 1
ATOM 2459 O O . ARG B 1 121 ? -23.375 3.168 6.648 1 91.62 121 ARG B O 1
ATOM 2466 N N . LYS B 1 122 ? -21.625 2.17 7.535 1 90.12 122 LYS B N 1
ATOM 2467 C CA . LYS B 1 122 ? -22.094 2.355 8.906 1 90.12 122 LYS B CA 1
ATOM 2468 C C . LYS B 1 122 ? -22.031 3.824 9.32 1 90.12 122 LYS B C 1
ATOM 2470 O O . LYS B 1 122 ? -22.906 4.312 10.031 1 90.12 122 LYS B O 1
ATOM 2475 N N . ARG B 1 123 ? -20.984 4.48 8.914 1 84.62 123 ARG B N 1
ATOM 2476 C CA . ARG B 1 123 ? -20.812 5.895 9.242 1 84.62 123 ARG B CA 1
ATOM 2477 C C . ARG B 1 123 ? -21.891 6.746 8.578 1 84.62 123 ARG B C 1
ATOM 2479 O O . ARG B 1 123 ? -22.375 7.715 9.164 1 84.62 123 ARG B O 1
ATOM 2486 N N . ASN B 1 124 ? -22.266 6.375 7.383 1 78.5 124 ASN B N 1
ATOM 2487 C CA . ASN B 1 124 ? -23.375 6.949 6.645 1 78.5 124 ASN B CA 1
ATOM 2488 C C . ASN B 1 124 ? -23.312 8.469 6.617 1 78.5 124 ASN B C 1
ATOM 2490 O O . ASN B 1 124 ? -24.281 9.148 6.977 1 78.5 124 ASN B O 1
ATOM 2494 N N . ARG B 1 125 ? -22.203 8.984 6.234 1 77.44 125 ARG B N 1
ATOM 2495 C CA . ARG B 1 125 ? -22.062 10.43 6.059 1 77.44 125 ARG B CA 1
ATOM 2496 C C . ARG B 1 125 ? -22.5 10.852 4.66 1 77.44 125 ARG B C 1
ATOM 2498 O O . ARG B 1 125 ? -22.5 10.039 3.732 1 77.44 125 ARG B O 1
ATOM 2505 N N . PRO B 1 126 ? -22.906 12.125 4.648 1 74.5 126 PRO B N 1
ATOM 2506 C CA . PRO B 1 126 ? -23.25 12.602 3.307 1 74.5 126 PRO B CA 1
ATOM 2507 C C . PRO B 1 126 ? -22.109 12.414 2.307 1 74.5 126 PRO B C 1
ATOM 2509 O O . PRO B 1 126 ? -20.953 12.734 2.609 1 74.5 126 PRO B O 1
ATOM 2512 N N . GLY B 1 127 ? -22.422 11.789 1.156 1 74.56 127 GLY B N 1
ATOM 2513 C CA . GLY B 1 127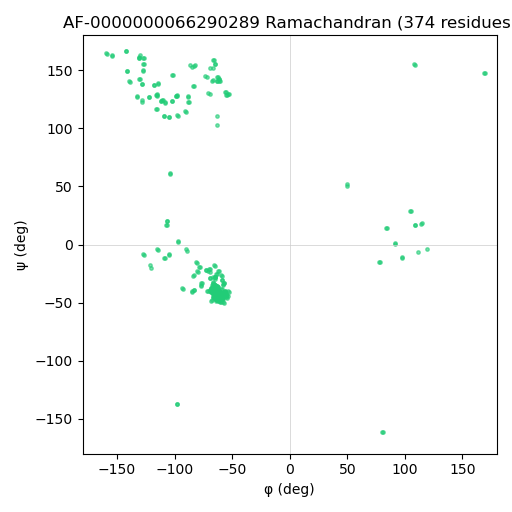 ? -21.422 11.602 0.115 1 74.56 127 GLY B CA 1
ATOM 2514 C C . GLY B 1 127 ? -20.781 10.234 0.147 1 74.56 127 GLY B C 1
ATOM 2515 O O . GLY B 1 127 ? -20.078 9.844 -0.791 1 74.56 127 GLY B O 1
ATOM 2516 N N . ASP B 1 128 ? -21.031 9.516 1.234 1 82.44 128 ASP B N 1
ATOM 2517 C CA . ASP B 1 128 ? -20.516 8.148 1.293 1 82.44 128 ASP B CA 1
ATOM 2518 C C . ASP B 1 128 ? -21.203 7.258 0.261 1 82.44 128 ASP B C 1
ATOM 2520 O O . ASP B 1 128 ? -22.406 7.414 -0.004 1 82.44 128 ASP B O 1
ATOM 2524 N N . PRO B 1 129 ? -20.359 6.41 -0.273 1 84.69 129 PRO B N 1
ATOM 2525 C CA . PRO B 1 129 ? -20.984 5.477 -1.205 1 84.69 129 PRO B CA 1
ATOM 2526 C C . PRO B 1 129 ? -22.016 4.574 -0.526 1 84.69 129 PRO B C 1
ATOM 2528 O O . PRO B 1 129 ? -21.828 4.172 0.624 1 84.69 129 PRO B O 1
ATOM 2531 N N . ASP B 1 130 ? -23.062 4.32 -1.311 1 83.75 130 ASP B N 1
ATOM 2532 C CA . ASP B 1 130 ? -24.141 3.514 -0.75 1 83.75 130 ASP B CA 1
ATOM 2533 C C . ASP B 1 130 ? -24.125 2.094 -1.311 1 83.75 130 ASP B C 1
ATOM 2535 O O . ASP B 1 130 ? -24.906 1.244 -0.9 1 83.75 130 ASP B O 1
ATOM 2539 N N . ASN B 1 131 ? -23.25 1.999 -2.299 1 93 131 ASN B N 1
ATOM 2540 C CA . ASN B 1 131 ? -23.109 0.668 -2.881 1 93 131 ASN B CA 1
ATOM 2541 C C . ASN B 1 131 ? -21.672 0.358 -3.246 1 93 131 ASN B C 1
ATOM 2543 O O . ASN B 1 131 ? -20.828 1.256 -3.275 1 93 131 ASN B O 1
ATOM 2547 N N . TRP B 1 132 ? -21.375 -0.879 -3.527 1 95.81 132 TRP B N 1
ATOM 2548 C CA . TRP B 1 132 ? -20.031 -1.382 -3.77 1 95.81 132 TRP B CA 1
ATOM 2549 C C . TRP B 1 132 ? -19.422 -0.742 -5.016 1 95.81 132 TRP B C 1
ATOM 2551 O O . TRP B 1 132 ? -18.234 -0.39 -5.027 1 95.81 132 TRP B O 1
ATOM 2561 N N . GLU B 1 133 ? -20.219 -0.526 -5.98 1 95.19 133 GLU B N 1
ATOM 2562 C CA . GLU B 1 133 ? -19.75 0.046 -7.238 1 95.19 133 GLU B CA 1
ATOM 2563 C C . GLU B 1 133 ? -19.219 1.461 -7.035 1 95.19 133 GLU B C 1
ATOM 2565 O O . GLU B 1 133 ? -18.141 1.797 -7.523 1 95.19 133 GLU B O 1
ATOM 2570 N N . ASP B 1 134 ? -19.953 2.234 -6.316 1 92.94 134 ASP B N 1
ATOM 2571 C CA . ASP B 1 134 ? -19.531 3.604 -6.035 1 92.94 134 ASP B CA 1
ATOM 2572 C C . ASP B 1 134 ? -18.297 3.625 -5.137 1 92.94 134 ASP B C 1
ATOM 2574 O O . ASP B 1 134 ? -17.422 4.477 -5.297 1 92.94 134 ASP B O 1
ATOM 2578 N N . PHE B 1 135 ? -18.266 2.721 -4.238 1 96.12 135 PHE B N 1
ATOM 2579 C CA . PHE B 1 135 ? -17.109 2.572 -3.369 1 96.12 135 PHE B CA 1
ATOM 2580 C C . PHE B 1 135 ? -15.852 2.299 -4.188 1 96.12 135 PHE B C 1
ATOM 2582 O O . PHE B 1 135 ? -14.828 2.957 -3.994 1 96.12 135 PHE B O 1
ATOM 2589 N N . VAL B 1 136 ? -15.961 1.416 -5.137 1 96.88 136 VAL B N 1
ATOM 2590 C CA . VAL B 1 136 ? -14.836 1.026 -5.98 1 96.88 136 VAL B CA 1
ATOM 2591 C C . VAL B 1 136 ? -14.398 2.211 -6.84 1 96.88 136 VAL B C 1
ATOM 2593 O O . VAL B 1 136 ? -13.203 2.467 -6.996 1 96.88 136 VAL B O 1
ATOM 2596 N N . LYS B 1 137 ? -15.336 2.902 -7.359 1 93.62 137 LYS B N 1
ATOM 2597 C CA . LYS B 1 137 ? -15.023 4.074 -8.172 1 93.62 137 LYS B CA 1
ATOM 2598 C C . LYS B 1 137 ? -14.227 5.102 -7.375 1 93.62 137 LYS B C 1
ATOM 2600 O O . LYS B 1 137 ? -13.281 5.695 -7.895 1 93.62 137 LYS B O 1
ATOM 2605 N N . ARG B 1 138 ? -14.609 5.289 -6.172 1 92.94 138 ARG B N 1
ATOM 2606 C CA . ARG B 1 138 ? -13.898 6.215 -5.301 1 92.94 138 ARG B CA 1
ATOM 2607 C C . ARG B 1 138 ? -12.469 5.734 -5.039 1 92.94 138 ARG B C 1
ATOM 2609 O O . ARG B 1 138 ? -11.523 6.52 -5.105 1 92.94 138 ARG B O 1
ATOM 2616 N N . ASP B 1 139 ? -12.352 4.461 -4.719 1 97 139 ASP B N 1
ATOM 2617 C CA . ASP B 1 139 ? -11.031 3.879 -4.516 1 97 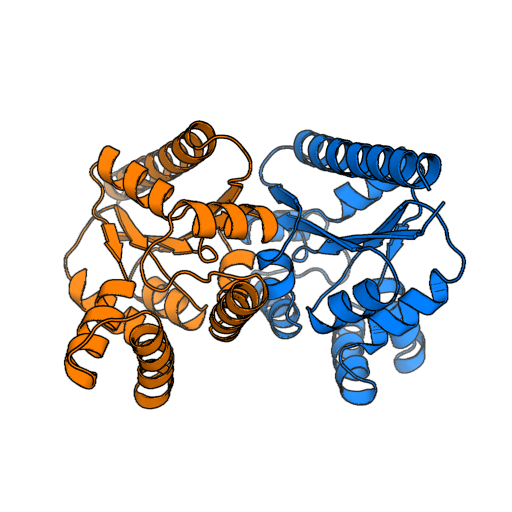139 ASP B CA 1
ATOM 2618 C C . ASP B 1 139 ? -10.141 4.098 -5.738 1 97 139 ASP B C 1
ATOM 2620 O O . ASP B 1 139 ? -8.977 4.48 -5.602 1 97 139 ASP B O 1
ATOM 2624 N N . LEU B 1 140 ? -10.719 3.879 -6.895 1 96.38 140 LEU B N 1
ATOM 2625 C CA . LEU B 1 140 ? -9.961 4.004 -8.133 1 96.38 140 LEU B CA 1
ATOM 2626 C C . LEU B 1 140 ? -9.5 5.445 -8.344 1 96.38 140 LEU B C 1
ATOM 2628 O O . LEU B 1 140 ? -8.398 5.688 -8.836 1 96.38 140 LEU B O 1
ATOM 2632 N N . THR B 1 141 ? -10.32 6.359 -7.957 1 94.25 141 THR B N 1
ATOM 2633 C CA . THR B 1 141 ? -9.953 7.77 -8.055 1 94.25 141 THR B CA 1
ATOM 2634 C C . THR B 1 141 ? -8.727 8.062 -7.184 1 94.25 141 THR B C 1
ATOM 2636 O O . THR B 1 141 ? -7.777 8.703 -7.641 1 94.25 141 THR B O 1
ATOM 2639 N N . GLU B 1 142 ? -8.758 7.57 -5.965 1 96.31 142 GLU B N 1
ATOM 2640 C CA . GLU B 1 142 ? -7.641 7.777 -5.051 1 96.31 142 GLU B CA 1
ATOM 2641 C C . GLU B 1 142 ? -6.359 7.148 -5.59 1 96.31 142 GLU B C 1
ATOM 2643 O O . GLU B 1 142 ? -5.281 7.734 -5.488 1 96.31 142 GLU B O 1
ATOM 2648 N N . LEU B 1 143 ? -6.508 5.984 -6.16 1 98.06 143 LEU B N 1
ATOM 2649 C CA . LEU B 1 143 ? -5.359 5.281 -6.723 1 98.06 143 LEU B CA 1
ATOM 2650 C C . LEU B 1 143 ? -4.797 6.031 -7.926 1 98.06 143 LEU 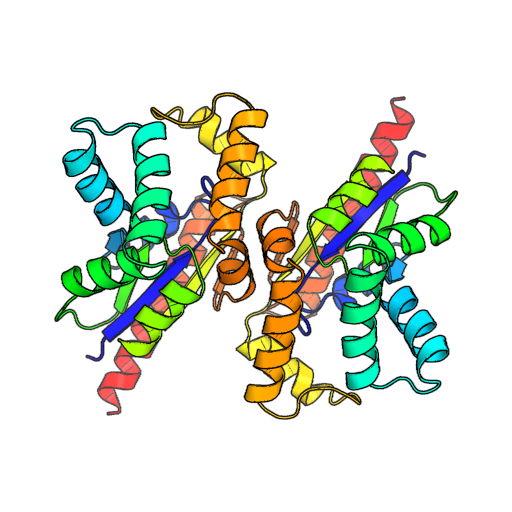B C 1
ATOM 2652 O O . LEU B 1 143 ? -3.586 6.031 -8.148 1 98.06 143 LEU B O 1
ATOM 2656 N N . GLN B 1 144 ? -5.633 6.656 -8.672 1 96.19 144 GLN B N 1
ATOM 2657 C CA . GLN B 1 144 ? -5.207 7.434 -9.828 1 96.19 144 GLN B CA 1
ATOM 2658 C C . GLN B 1 144 ? -4.352 8.625 -9.406 1 96.19 144 GLN B C 1
ATOM 2660 O O . GLN B 1 144 ? -3.469 9.055 -10.156 1 96.19 144 GLN B O 1
ATOM 2665 N N . PHE B 1 145 ? -4.582 9.133 -8.172 1 96.06 145 PHE B N 1
ATOM 2666 C CA . PHE B 1 145 ? -3.756 10.211 -7.652 1 96.06 145 PHE B CA 1
ATOM 2667 C C . PHE B 1 145 ? -2.369 9.703 -7.277 1 96.06 145 PHE B C 1
ATOM 2669 O O . PHE B 1 145 ? -1.42 10.484 -7.18 1 96.06 145 PHE B O 1
ATOM 2676 N N . GLY B 1 146 ? -2.256 8.469 -7.051 1 97.75 146 GLY B N 1
ATOM 2677 C CA . GLY B 1 146 ? -0.982 7.883 -6.672 1 97.75 146 GLY B CA 1
ATOM 2678 C C . GLY B 1 146 ? -0.937 7.441 -5.219 1 97.75 146 GLY B C 1
ATOM 2679 O O . GLY B 1 146 ? 0.139 7.176 -4.68 1 97.75 146 GLY B O 1
ATOM 2680 N N . LEU B 1 147 ? -2.094 7.32 -4.598 1 98.69 147 LEU B N 1
ATOM 2681 C CA . LEU B 1 147 ? -2.16 7.02 -3.17 1 98.69 147 LEU B CA 1
ATOM 2682 C C . LEU B 1 147 ? -1.566 5.645 -2.879 1 98.69 147 LEU B C 1
ATOM 2684 O O . LEU B 1 147 ? -0.924 5.449 -1.844 1 98.69 147 LEU B O 1
ATOM 2688 N N . GLY B 1 148 ? -1.769 4.73 -3.777 1 98.88 148 GLY B N 1
ATOM 2689 C CA . GLY B 1 148 ? -1.189 3.408 -3.609 1 98.88 148 GLY B CA 1
ATOM 2690 C C . GLY B 1 148 ? 0.32 3.432 -3.461 1 98.88 148 GLY B C 1
ATOM 2691 O O . GLY B 1 148 ? 0.879 2.707 -2.635 1 98.88 148 GLY B O 1
ATOM 2692 N N . ASN B 1 149 ? 0.958 4.254 -4.234 1 98.88 149 ASN B N 1
ATOM 2693 C CA . ASN B 1 149 ? 2.41 4.371 -4.168 1 98.88 149 ASN B CA 1
ATOM 2694 C C . ASN B 1 149 ? 2.867 4.906 -2.814 1 98.88 149 ASN B C 1
ATOM 2696 O O . ASN B 1 149 ? 3.881 4.461 -2.275 1 98.88 149 ASN B O 1
ATOM 2700 N N . VAL B 1 150 ? 2.117 5.848 -2.297 1 98.88 150 VAL B N 1
ATOM 2701 C CA . VAL B 1 150 ? 2.438 6.402 -0.986 1 98.88 150 VAL B CA 1
ATOM 2702 C C . VAL B 1 150 ? 2.346 5.309 0.075 1 98.88 150 VAL B C 1
ATOM 2704 O O . VAL B 1 150 ? 3.252 5.156 0.898 1 98.88 150 VAL B O 1
ATOM 2707 N N . ILE B 1 151 ? 1.32 4.543 -0.013 1 98.94 151 ILE B N 1
ATOM 2708 C CA . ILE B 1 151 ? 1.08 3.477 0.954 1 98.94 151 ILE B CA 1
ATOM 2709 C C . ILE B 1 151 ? 2.186 2.428 0.85 1 98.94 151 ILE B C 1
ATOM 2711 O O . ILE B 1 151 ? 2.705 1.962 1.867 1 98.94 151 ILE B O 1
ATOM 2715 N N . ALA B 1 152 ? 2.602 2.127 -0.315 1 98.88 152 ALA B N 1
ATOM 2716 C CA . ALA B 1 152 ? 3.615 1.105 -0.561 1 98.88 152 ALA B CA 1
ATOM 2717 C C . ALA B 1 152 ? 4.961 1.514 0.034 1 98.88 152 ALA B C 1
ATOM 2719 O O . ALA B 1 152 ? 5.762 0.659 0.422 1 98.88 152 ALA B O 1
ATOM 2720 N N . LEU B 1 153 ? 5.176 2.811 0.13 1 98.81 153 LEU B N 1
ATOM 2721 C CA . LEU B 1 153 ? 6.48 3.293 0.57 1 98.81 153 LEU B CA 1
ATOM 2722 C C . LEU B 1 153 ? 6.406 3.83 1.995 1 98.81 153 LEU B C 1
ATOM 2724 O O . LEU B 1 153 ? 7.281 4.586 2.424 1 98.81 153 LEU B O 1
ATOM 2728 N N . ALA B 1 154 ? 5.426 3.461 2.73 1 98.88 154 ALA B N 1
ATOM 2729 C CA . ALA B 1 154 ? 5.238 3.941 4.098 1 98.88 154 ALA B CA 1
ATOM 2730 C C . ALA B 1 154 ? 6.418 3.555 4.984 1 98.88 154 ALA B C 1
ATOM 2732 O O . ALA B 1 154 ? 6.941 2.443 4.879 1 98.88 154 ALA B O 1
ATOM 2733 N N . ASP B 1 155 ? 6.805 4.473 5.867 1 98.81 155 ASP B N 1
ATOM 2734 C CA . ASP B 1 155 ? 7.809 4.176 6.883 1 98.81 155 ASP B CA 1
ATOM 2735 C C . ASP B 1 155 ? 7.211 3.359 8.023 1 98.81 155 ASP B C 1
ATOM 2737 O O . ASP B 1 155 ? 7.898 2.543 8.641 1 98.81 155 ASP B O 1
ATOM 2741 N N . TYR B 1 156 ? 6 3.656 8.312 1 98.81 156 TYR B N 1
ATOM 2742 C CA . TYR B 1 156 ? 5.211 2.959 9.32 1 98.81 156 TYR B CA 1
ATOM 2743 C C . TYR B 1 156 ? 3.857 2.541 8.766 1 98.81 156 TYR B C 1
ATOM 2745 O O . TYR B 1 156 ? 3.238 3.285 8 1 98.81 156 TYR B O 1
ATOM 2753 N N . MET B 1 157 ? 3.43 1.393 9.172 1 98.75 157 MET B N 1
ATOM 2754 C CA . MET B 1 157 ? 2.156 0.854 8.695 1 98.75 157 MET B CA 1
ATOM 2755 C C . MET B 1 157 ? 1.325 0.328 9.859 1 98.75 157 MET B C 1
ATOM 2757 O O . MET B 1 157 ? 1.813 -0.462 10.672 1 98.75 157 MET B O 1
ATOM 2761 N N . ILE B 1 158 ? 0.137 0.762 9.961 1 98.56 158 ILE B N 1
ATOM 2762 C CA . ILE B 1 158 ? -0.85 0.251 10.906 1 98.56 158 ILE B CA 1
ATOM 2763 C C . ILE B 1 158 ? -1.917 -0.545 10.164 1 98.56 158 ILE B C 1
ATOM 2765 O O . ILE B 1 158 ? -2.541 -0.034 9.227 1 98.56 158 ILE B O 1
ATOM 2769 N N . VAL B 1 159 ? -2.084 -1.757 10.5 1 98.5 159 VAL B N 1
ATOM 2770 C CA . VAL B 1 159 ? -3.168 -2.562 9.953 1 98.5 159 VAL B CA 1
ATOM 2771 C C . VAL B 1 159 ? -4.402 -2.445 10.836 1 98.5 159 VAL B C 1
ATOM 2773 O O . VAL B 1 159 ? -4.391 -2.889 11.992 1 98.5 159 VAL B O 1
ATOM 2776 N N . ASN B 1 160 ? -5.445 -1.857 10.289 1 98.44 160 ASN B N 1
ATOM 2777 C CA . ASN B 1 160 ? -6.656 -1.561 11.047 1 98.44 160 ASN B CA 1
ATOM 2778 C C . ASN B 1 160 ? -7.777 -2.547 10.719 1 98.44 160 ASN B C 1
ATOM 2780 O O . ASN B 1 160 ? -8.852 -2.145 10.258 1 98.44 160 ASN B O 1
ATOM 2784 N N . GLU B 1 161 ? -7.52 -3.824 10.992 1 97.69 161 GLU B N 1
ATOM 2785 C CA . GLU B 1 161 ? -8.492 -4.891 10.766 1 97.69 161 GLU B CA 1
ATOM 2786 C C . GLU B 1 161 ? -9.039 -5.434 12.078 1 97.69 161 GLU B C 1
ATOM 2788 O O . GLU B 1 161 ? -9.969 -6.242 12.086 1 97.69 161 GLU B O 1
ATOM 2793 N N . GLY B 1 162 ? -8.383 -5.043 13.148 1 94.31 162 GLY B N 1
ATOM 2794 C CA . GLY B 1 162 ? -8.828 -5.465 14.469 1 94.31 162 GLY B CA 1
ATOM 2795 C C . GLY B 1 162 ? -9.68 -4.426 15.172 1 94.31 162 GLY B C 1
ATOM 2796 O O . GLY B 1 162 ? -10.555 -3.812 14.555 1 94.31 162 GLY B O 1
ATOM 2797 N N . SER B 1 163 ? -9.438 -4.215 16.469 1 94.5 163 SER B N 1
AT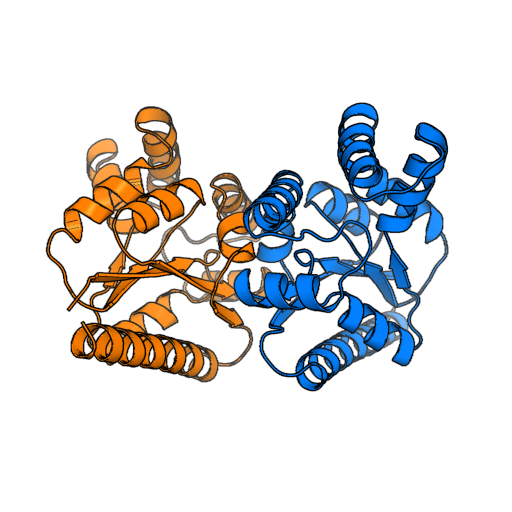OM 2798 C CA . SER B 1 163 ? -10.203 -3.24 17.25 1 94.5 163 SER B CA 1
ATOM 2799 C C . SER B 1 163 ? -9.656 -1.832 17.062 1 94.5 163 SER B C 1
ATOM 2801 O O . SER B 1 163 ? -8.477 -1.658 16.734 1 94.5 163 SER B O 1
ATOM 2803 N N . ILE B 1 164 ? -10.523 -0.895 17.25 1 95.38 164 ILE B N 1
ATOM 2804 C CA . ILE B 1 164 ? -10.141 0.511 17.188 1 95.38 164 ILE B CA 1
ATOM 2805 C C . ILE B 1 164 ? -9.039 0.785 18.219 1 95.38 164 ILE B C 1
ATOM 2807 O O . ILE B 1 164 ? -8.117 1.557 17.953 1 95.38 164 ILE B O 1
ATOM 2811 N N . GLU B 1 165 ? -9.125 0.102 19.328 1 97.31 165 GLU B N 1
ATOM 2812 C CA . GLU B 1 165 ? -8.156 0.286 20.406 1 97.31 165 GLU B CA 1
ATOM 2813 C C . GLU B 1 165 ? -6.754 -0.15 19.969 1 97.31 165 GLU B C 1
ATOM 2815 O O . GLU B 1 165 ? -5.766 0.513 20.297 1 97.31 165 GLU B O 1
ATOM 2820 N N . GLU B 1 166 ? -6.711 -1.234 19.281 1 97.38 166 GLU B N 1
ATOM 2821 C CA . GLU B 1 166 ? -5.426 -1.731 18.812 1 97.38 166 GLU B CA 1
ATOM 2822 C C . GLU B 1 166 ? -4.793 -0.757 17.812 1 97.38 166 GLU B C 1
ATOM 2824 O O . GLU B 1 166 ? -3.596 -0.469 17.906 1 97.38 166 GLU B O 1
ATOM 2829 N N . ALA B 1 167 ? -5.59 -0.27 16.906 1 98 167 ALA B N 1
ATOM 2830 C CA . ALA B 1 167 ? -5.094 0.697 15.93 1 98 167 ALA B CA 1
ATOM 2831 C C . ALA B 1 167 ? -4.66 1.991 16.609 1 98 167 ALA B C 1
ATOM 2833 O O . ALA B 1 167 ? -3.621 2.561 16.266 1 98 167 ALA B O 1
ATOM 2834 N N . TYR B 1 168 ? -5.453 2.42 17.609 1 98.5 168 TYR B N 1
ATOM 2835 C CA . TYR B 1 168 ? -5.137 3.631 18.359 1 98.5 168 TYR B CA 1
ATOM 2836 C C . TYR B 1 168 ? -3.805 3.488 19.094 1 98.5 168 TYR B C 1
ATOM 2838 O O . TYR B 1 168 ? -2.955 4.379 19.016 1 98.5 168 TYR B O 1
ATOM 2846 N N . ARG B 1 169 ? -3.639 2.383 19.766 1 98.38 169 ARG B N 1
ATOM 2847 C CA . ARG B 1 169 ? -2.402 2.152 20.516 1 98.38 169 ARG B CA 1
ATOM 2848 C C . ARG B 1 169 ? -1.196 2.146 19.578 1 98.38 169 ARG B C 1
ATOM 2850 O O . ARG B 1 169 ? -0.141 2.686 19.922 1 98.38 169 ARG B O 1
ATOM 2857 N N . GLY B 1 170 ? -1.383 1.482 18.391 1 98.19 170 GLY B N 1
ATOM 2858 C CA . GLY B 1 170 ? -0.324 1.508 17.406 1 98.19 170 GLY B CA 1
ATOM 2859 C C . GLY B 1 170 ? 0.051 2.912 16.969 1 98.19 170 GLY B C 1
ATOM 2860 O O . GLY B 1 170 ? 1.231 3.27 16.953 1 98.19 170 GLY B O 1
ATOM 2861 N N . ALA B 1 171 ? -0.952 3.703 16.672 1 98.69 171 ALA B N 1
ATOM 2862 C CA . ALA B 1 171 ? -0.733 5.082 16.25 1 98.69 171 ALA B CA 1
ATOM 2863 C C . ALA B 1 171 ? -0.076 5.902 17.344 1 98.69 171 ALA B C 1
ATOM 2865 O O . ALA B 1 171 ? 0.9 6.617 17.109 1 98.69 171 ALA B O 1
ATOM 2866 N N . TYR B 1 172 ? -0.617 5.746 18.547 1 98.69 172 TYR B N 1
ATOM 2867 C CA . TYR B 1 172 ? -0.121 6.492 19.703 1 98.69 172 TYR B CA 1
ATOM 2868 C C . TYR B 1 172 ? 1.352 6.188 19.953 1 98.69 172 TYR B C 1
ATOM 2870 O O . TYR B 1 172 ? 2.158 7.105 20.125 1 98.69 172 TYR B O 1
ATOM 2878 N N . ASN B 1 173 ? 1.701 4.922 19.938 1 98.62 173 ASN B N 1
ATOM 2879 C CA . ASN B 1 173 ? 3.072 4.504 20.219 1 98.62 173 ASN B CA 1
ATOM 2880 C C . ASN B 1 173 ? 4.035 5.004 19.141 1 98.62 173 ASN B C 1
ATOM 2882 O O . ASN B 1 173 ? 5.152 5.43 19.453 1 98.62 173 ASN B O 1
ATOM 2886 N N . ILE B 1 174 ? 3.643 4.926 17.875 1 98.5 174 ILE B N 1
ATOM 2887 C CA . ILE B 1 174 ? 4.488 5.383 16.781 1 98.5 174 ILE B CA 1
ATOM 2888 C C . ILE B 1 174 ? 4.738 6.883 16.922 1 98.5 174 ILE B C 1
ATOM 2890 O O . ILE B 1 174 ? 5.883 7.34 16.844 1 98.5 174 ILE B O 1
ATOM 2894 N N . LEU B 1 175 ? 3.691 7.621 17.141 1 98.69 175 LEU B N 1
ATOM 2895 C CA . LEU B 1 175 ? 3.801 9.07 17.25 1 98.69 175 LEU B CA 1
ATOM 2896 C C . LEU B 1 175 ? 4.633 9.469 18.469 1 98.69 175 LEU B C 1
ATOM 2898 O O . LEU B 1 175 ? 5.461 10.375 18.391 1 98.69 175 LEU B O 1
ATOM 2902 N N . LYS B 1 176 ? 4.395 8.781 19.562 1 98.44 176 LYS B N 1
ATOM 2903 C CA . LYS B 1 176 ? 5.16 9.055 20.781 1 98.44 176 LYS B CA 1
ATOM 2904 C C . LYS B 1 176 ? 6.652 8.836 20.547 1 98.44 176 LYS B C 1
ATOM 2906 O O . LYS B 1 176 ? 7.48 9.648 20.969 1 98.44 176 LYS B O 1
ATOM 2911 N N . LYS B 1 177 ? 6.977 7.77 19.891 1 97.69 177 LYS B N 1
ATOM 2912 C CA . LYS B 1 177 ? 8.367 7.469 19.562 1 97.69 177 LYS B CA 1
ATOM 2913 C C . LYS B 1 177 ? 8.984 8.57 18.703 1 97.69 177 LYS B C 1
ATOM 2915 O O . LYS B 1 177 ? 10.141 8.938 18.891 1 97.69 177 LYS B O 1
ATOM 2920 N N . LEU B 1 178 ? 8.227 9.062 17.75 1 97.06 178 LEU B N 1
ATOM 2921 C CA . LEU B 1 178 ? 8.711 10.094 16.844 1 97.06 178 LEU B CA 1
ATOM 2922 C C . LEU B 1 178 ? 8.93 11.406 17.578 1 97.06 178 LEU B C 1
ATOM 2924 O O . LEU B 1 178 ? 9.891 12.133 17.297 1 97.06 178 LEU B O 1
ATOM 2928 N N . VAL B 1 179 ? 8.078 11.695 18.562 1 96.5 179 VAL B N 1
ATOM 2929 C CA . VAL B 1 179 ? 8.227 12.898 19.391 1 96.5 179 VAL B CA 1
ATOM 2930 C C . VAL B 1 179 ? 9.5 12.797 20.219 1 96.5 179 VAL B C 1
ATOM 2932 O O . VAL B 1 179 ? 10.273 13.75 20.312 1 96.5 179 VAL B O 1
ATOM 2935 N N . GLU B 1 180 ? 9.688 11.617 20.781 1 95.62 180 GLU B N 1
ATOM 2936 C CA . GLU B 1 180 ? 10.859 11.391 21.609 1 95.62 180 GLU B CA 1
ATOM 2937 C C . GLU B 1 180 ? 12.141 11.484 20.797 1 95.62 180 GLU B C 1
ATOM 2939 O O . GLU B 1 180 ? 13.141 12.047 21.25 1 95.62 180 GLU B O 1
ATOM 2944 N N . LYS B 1 181 ? 12.094 10.961 19.641 1 92.88 181 LYS B N 1
ATOM 2945 C CA . LYS B 1 181 ? 13.266 11.008 18.766 1 92.88 181 LYS B CA 1
ATOM 2946 C C . LYS B 1 181 ? 13.586 12.438 18.344 1 92.88 181 LYS B C 1
ATOM 2948 O O . LYS B 1 181 ? 14.75 12.828 18.297 1 92.88 181 LYS B O 1
ATOM 2953 N N . ASN B 1 182 ? 12.57 13.195 18 1 91.75 182 ASN B N 1
ATOM 2954 C CA . ASN B 1 182 ? 12.75 14.578 17.578 1 91.75 182 ASN B CA 1
ATOM 2955 C C . ASN B 1 182 ? 13.328 15.43 18.703 1 91.75 182 ASN B C 1
ATOM 2957 O O . ASN B 1 182 ? 14.156 16.312 18.469 1 91.75 182 ASN B O 1
ATOM 2961 N N . ALA B 1 183 ? 12.906 15.156 19.938 1 87.5 183 ALA B N 1
ATOM 2962 C CA . ALA B 1 183 ? 13.414 15.883 21.094 1 87.5 183 ALA B CA 1
ATOM 2963 C C . ALA B 1 183 ? 14.898 15.594 21.312 1 87.5 183 ALA B C 1
ATOM 2965 O O . ALA B 1 183 ? 15.672 16.5 21.641 1 87.5 183 ALA B O 1
ATOM 2966 N N . LYS B 1 184 ? 15.266 14.438 21.172 1 85.88 184 LYS B N 1
ATOM 2967 C CA . LYS B 1 184 ? 16.656 14.031 21.359 1 85.88 184 LYS B CA 1
ATOM 2968 C C . LYS B 1 184 ? 17.562 14.664 20.312 1 85.88 184 LYS B C 1
ATOM 2970 O O . LYS B 1 184 ? 18.672 15.094 20.625 1 85.88 184 LYS B O 1
ATOM 2975 N N . ASP B 1 185 ? 17.109 14.727 19.078 1 82.38 185 ASP B N 1
ATOM 2976 C CA . ASP B 1 185 ? 17.891 15.281 17.969 1 82.38 185 ASP B CA 1
ATOM 2977 C C . ASP B 1 185 ? 18.109 16.781 18.156 1 82.38 185 ASP B C 1
ATOM 2979 O O . ASP B 1 185 ? 19.109 17.328 17.719 1 82.38 185 ASP B O 1
ATOM 2983 N N . ASN B 1 186 ? 17.188 17.406 18.828 1 81.94 186 ASN B N 1
ATOM 2984 C CA . ASN B 1 186 ? 17.281 18.844 19.047 1 81.94 186 ASN B CA 1
ATOM 2985 C C . ASN B 1 186 ? 18.156 19.156 20.25 1 81.94 186 ASN B C 1
ATOM 2987 O O . ASN B 1 186 ? 18.719 20.25 20.344 1 81.94 186 ASN B O 1
ATOM 2991 N N . SER B 1 187 ? 18.219 18.25 21.156 1 80.12 187 SER B N 1
ATOM 2992 C CA . SER B 1 187 ? 19.094 18.453 22.297 1 80.12 187 SER B CA 1
ATOM 2993 C C . SER B 1 187 ? 20.547 18.219 21.922 1 80.12 187 SER B C 1
ATOM 2995 O O . SER B 1 187 ? 21.453 18.859 22.469 1 80.12 187 SER B O 1
ATOM 2997 N N . ASP B 1 188 ? 20.781 17.297 21 1 70.81 188 ASP B N 1
ATOM 2998 C CA . ASP B 1 188 ? 22.141 16.953 20.578 1 70.81 188 ASP B CA 1
ATOM 2999 C C . ASP B 1 188 ? 22.672 17.969 19.562 1 70.81 188 ASP B C 1
ATOM 3001 O O . ASP B 1 188 ? 23.875 17.984 19.281 1 70.81 188 ASP B O 1
ATOM 3005 N N . SER B 1 189 ? 21.875 18.797 18.938 1 57.34 189 SER B N 1
ATOM 3006 C CA . SER B 1 189 ? 22.359 19.828 18.031 1 57.34 189 SER B CA 1
ATOM 3007 C C . SER B 1 189 ? 22.594 21.141 18.766 1 57.34 189 SER B C 1
ATOM 3009 O O . SER B 1 189 ? 21.875 21.469 19.703 1 57.34 189 SER B O 1
#

Solvent-accessible surface area (backbone atoms only — not comparable to full-atom values): 19551 Å² total; per-residue (Å²): 102,67,45,33,40,38,36,30,29,56,59,85,55,17,51,60,64,43,44,53,48,31,34,47,75,72,68,31,55,76,44,54,43,60,54,55,41,51,53,52,15,39,72,75,64,69,47,84,42,50,66,43,38,53,50,36,51,53,46,47,29,72,75,64,32,77,40,39,60,46,54,57,46,49,66,71,52,63,84,59,57,32,58,34,37,39,39,59,62,40,22,57,65,27,50,49,58,48,47,76,72,31,55,62,47,37,40,20,29,39,33,22,60,68,58,15,50,53,47,38,52,70,66,60,49,91,65,49,48,90,46,71,67,52,43,49,52,51,51,51,53,46,42,72,57,27,29,13,47,41,48,56,57,16,62,38,78,44,71,43,78,72,53,70,64,59,41,30,51,54,39,34,52,53,51,50,52,51,48,53,50,53,52,52,57,44,68,74,98,102,68,46,31,40,39,35,29,29,56,60,86,54,18,51,60,65,43,44,51,50,32,34,48,76,72,68,31,56,76,44,55,44,58,54,56,41,49,53,52,17,38,72,74,63,70,48,86,44,48,65,44,38,50,52,38,52,52,46,48,30,70,75,66,33,75,40,40,58,47,53,59,47,48,64,72,51,64,83,59,55,33,60,36,36,37,38,60,60,40,23,57,64,28,51,49,56,47,48,74,71,31,57,61,48,34,40,21,28,40,33,21,60,68,59,14,49,54,47,38,51,70,64,59,48,92,65,50,48,89,47,69,68,54,44,48,53,51,53,51,52,46,41,73,58,27,29,15,46,42,48,56,58,16,64,38,78,44,72,43,78,71,54,70,65,58,42,28,51,53,36,34,52,52,51,49,50,52,48,54,50,54,53,50,55,45,67,76,96

Sequence (378 aa):
MKLFIVLVAGMPGAGKSIVSKAARDLGLPVYNMGDVIRMETSRLYGIITPETMRETSRRVRKLYGEDYVARKTIEQIKEKRGVIVVDGVRSLVEVEVFKKYAETVILAVHASPKTRFERIRKRNRPGDPDNWEDFVKRDLTELQFGLGNVIALADYMIVNEGSIEEAYRGAYNILKKLVEKNAKDNSDSMKLFIVLVAGMPGAGKSIVSKAARDLGLPVYNMGDVIRMETSRLYGIITPETMRETSRRVRKLYGEDYVARKTIEQIKEKRGVIVVDGVRSLVEVEVFKKYAETVILAVHASPKTRFERIRKRNRPGDPDNWEDFVKRDLTELQFGLGNVIALADYMIVNEGSIEEAYRGAYNILKKLVEKNAKDNSDS

Secondary structure (DSSP, 8-state):
---EEEEEE--TTS-HHHHHHHHHHTT--EEETHHHHHHHHHHHHSS--HHHHHHHHHHHHHHH-TTHHHHHHHHHTTT--SEEEEE----HHHHHHHHHHSEEEEEEEE--HHHHHHHHHHH--TT--SSHHHHHHHHHHHHHHTHHHHHHT-SEEEE-SS-HHHHHHHHHHHHHHHHHHHHHHHHH-/---EEEEEE--TTS-HHHHHHHHHHTT--EEETHHHHHHHHHHHHSS--HHHHHHHHHHHHHHH-TTHHHHHHHHHTTT--SEEEEE----HHHHHHHHHHSEEEEEEEE--HHHHHHHHHHH--TT--SSHHHHHHHHHHHHHHTHHHHHHT-SEEEE-SS-HHHHHHHHHHHHHHHHHHHHHHHHH-